Protein AF-A0A1F4Y9Y3-F1 (afdb_monomer_lite)

pLDDT: mean 78.42, std 21.17, range [30.02, 98.56]

Radius of gyration: 29.3 Å; chains: 1; bounding box: 80×48×92 Å

Structure (mmCIF, N/CA/C/O backbone):
data_AF-A0A1F4Y9Y3-F1
#
_entry.id   AF-A0A1F4Y9Y3-F1
#
loop_
_atom_site.group_PDB
_atom_site.id
_atom_site.type_symbol
_atom_site.label_atom_id
_atom_site.label_alt_id
_atom_site.label_comp_id
_atom_site.label_asym_id
_atom_site.label_entity_id
_atom_site.label_seq_id
_atom_site.pdbx_PDB_ins_code
_atom_site.Cartn_x
_atom_site.Cartn_y
_atom_site.Cartn_z
_atom_site.occupancy
_atom_site.B_iso_or_equiv
_atom_site.auth_seq_id
_atom_site.auth_comp_id
_atom_site.auth_asym_id
_atom_site.auth_atom_id
_atom_site.pdbx_PDB_model_num
ATOM 1 N N . MET A 1 1 ? 53.711 22.915 -9.527 1.00 42.62 1 MET A N 1
ATOM 2 C CA . MET A 1 1 ? 52.966 21.674 -9.204 1.00 42.62 1 MET A CA 1
ATOM 3 C C . MET A 1 1 ? 51.685 21.900 -8.393 1.00 42.62 1 MET A C 1
ATOM 5 O O . MET A 1 1 ? 50.681 21.302 -8.742 1.00 42.62 1 MET A O 1
ATOM 9 N N . VAL A 1 2 ? 51.643 22.797 -7.399 1.00 36.34 2 VAL A N 1
ATOM 10 C CA . VAL A 1 2 ? 50.448 23.001 -6.539 1.00 36.34 2 VAL A CA 1
ATOM 11 C C . VAL A 1 2 ? 49.225 23.613 -7.264 1.00 36.34 2 VAL A C 1
ATOM 13 O O . VAL A 1 2 ? 48.087 23.281 -6.949 1.00 36.34 2 VAL A O 1
ATOM 16 N N . ARG A 1 3 ? 49.423 24.447 -8.300 1.00 34.06 3 ARG A N 1
ATOM 17 C CA . ARG A 1 3 ? 48.311 25.077 -9.054 1.00 34.06 3 ARG A CA 1
ATOM 18 C C . ARG A 1 3 ? 47.542 24.130 -9.994 1.00 34.06 3 ARG A C 1
ATOM 20 O O . ARG A 1 3 ? 46.352 24.343 -10.196 1.00 34.06 3 ARG A O 1
ATOM 27 N N . LEU A 1 4 ? 48.179 23.080 -10.526 1.00 34.53 4 LEU A N 1
ATOM 28 C CA . LEU A 1 4 ? 47.509 22.087 -11.387 1.00 34.53 4 LEU A CA 1
ATOM 29 C C . LEU A 1 4 ? 46.583 21.156 -10.585 1.00 34.53 4 LEU A C 1
ATOM 31 O O . LEU A 1 4 ? 45.494 20.828 -11.049 1.00 34.53 4 LEU A O 1
ATOM 35 N N . ALA A 1 5 ? 46.970 20.800 -9.356 1.00 36.72 5 ALA A N 1
ATOM 36 C CA . ALA A 1 5 ? 46.139 19.999 -8.455 1.00 36.72 5 ALA A CA 1
ATOM 37 C C . ALA A 1 5 ? 44.848 20.738 -8.051 1.00 36.72 5 ALA A C 1
ATOM 39 O O . ALA A 1 5 ? 43.767 20.152 -8.025 1.00 36.72 5 ALA A O 1
ATOM 40 N N . HIS A 1 6 ? 44.935 22.053 -7.830 1.00 34.00 6 HIS A N 1
ATOM 41 C CA . HIS A 1 6 ? 43.792 22.875 -7.424 1.00 34.00 6 HIS A CA 1
ATOM 42 C C . HIS A 1 6 ? 42.746 23.076 -8.537 1.00 34.00 6 HIS A C 1
ATOM 44 O O . HIS A 1 6 ? 41.559 23.241 -8.246 1.00 34.00 6 HIS A O 1
ATOM 50 N N . HIS A 1 7 ? 43.176 23.060 -9.803 1.00 36.09 7 HIS A N 1
ATOM 51 C CA . HIS A 1 7 ? 42.294 23.190 -10.966 1.00 36.09 7 HIS A CA 1
ATOM 52 C C . HIS A 1 7 ? 41.562 21.872 -11.277 1.00 36.09 7 HIS A C 1
ATOM 54 O O . HIS A 1 7 ? 40.353 21.878 -11.507 1.00 36.09 7 HIS A O 1
ATOM 60 N N . ASN A 1 8 ? 42.257 20.734 -11.166 1.00 39.97 8 ASN A N 1
ATOM 61 C CA . ASN A 1 8 ? 41.656 19.407 -11.337 1.00 39.97 8 ASN A CA 1
ATOM 62 C C . ASN A 1 8 ? 40.645 19.071 -10.233 1.00 39.97 8 ASN A C 1
ATOM 64 O O . ASN A 1 8 ? 39.603 18.491 -10.520 1.00 39.97 8 ASN A O 1
ATOM 68 N N . MET A 1 9 ? 40.892 19.509 -8.996 1.00 32.81 9 MET A N 1
ATOM 69 C CA . MET A 1 9 ? 39.975 19.282 -7.876 1.00 32.81 9 MET A CA 1
ATOM 70 C C . MET A 1 9 ? 38.671 20.084 -8.007 1.00 32.81 9 MET A C 1
ATOM 72 O O . MET A 1 9 ? 37.607 19.565 -7.691 1.00 32.81 9 MET A O 1
ATOM 76 N N . LYS A 1 10 ? 38.714 21.316 -8.541 1.00 38.81 10 LYS A N 1
ATOM 77 C CA . LYS A 1 10 ? 37.499 22.104 -8.836 1.00 38.81 10 LYS A CA 1
ATOM 78 C C . LYS A 1 10 ? 36.682 21.519 -9.991 1.00 38.81 10 LYS A C 1
ATOM 80 O O . LYS A 1 10 ? 35.459 21.565 -9.937 1.00 38.81 10 LYS A O 1
ATOM 85 N N . LYS A 1 11 ? 37.340 20.953 -11.008 1.00 37.53 11 LYS A N 1
ATOM 86 C CA . LYS A 1 11 ? 36.672 20.269 -12.127 1.00 37.53 11 LYS A CA 1
ATOM 87 C C . LYS A 1 11 ? 36.023 18.954 -11.678 1.00 37.53 11 LYS A C 1
ATOM 89 O O . LYS A 1 11 ? 34.881 18.704 -12.035 1.00 37.53 11 LYS A O 1
ATOM 94 N N . PHE A 1 12 ? 36.711 18.186 -10.834 1.00 34.41 12 PHE A N 1
ATOM 95 C CA . PHE A 1 12 ? 36.195 16.966 -10.209 1.00 34.41 12 PHE A CA 1
ATOM 96 C C . PHE A 1 12 ? 35.023 17.258 -9.258 1.00 34.41 12 PHE A C 1
ATOM 98 O O . PHE A 1 12 ? 33.992 16.608 -9.347 1.00 34.41 12 PHE A O 1
ATOM 105 N N . LEU A 1 13 ? 35.120 18.300 -8.423 1.00 33.91 13 LEU A N 1
ATOM 106 C CA . LEU A 1 13 ? 34.012 18.754 -7.570 1.00 33.91 13 LEU A CA 1
ATOM 107 C C . LEU A 1 13 ? 32.830 19.297 -8.381 1.00 33.91 13 LEU A C 1
ATOM 109 O O . LEU A 1 13 ? 31.692 19.054 -8.008 1.00 33.91 13 LEU A O 1
ATOM 113 N N . GLY A 1 14 ? 33.077 19.996 -9.493 1.00 30.33 14 GLY A N 1
ATOM 114 C CA . GLY A 1 14 ? 32.024 20.451 -10.405 1.00 30.33 14 GLY A CA 1
ATOM 115 C C . GLY A 1 14 ? 31.318 19.301 -11.129 1.00 30.33 14 GLY A C 1
ATOM 116 O O . GLY A 1 14 ? 30.108 19.351 -11.294 1.00 30.33 14 GLY A O 1
ATOM 117 N N . GLN A 1 15 ? 32.053 18.250 -11.503 1.00 36.50 15 GLN A N 1
ATOM 118 C CA . GLN A 1 15 ? 31.496 17.024 -12.086 1.00 36.50 15 GLN A CA 1
ATOM 119 C C . GLN A 1 15 ? 30.713 16.206 -11.056 1.00 36.50 15 GLN A C 1
ATOM 121 O O . GLN A 1 15 ? 29.618 15.763 -11.364 1.00 36.50 15 GLN A O 1
ATOM 126 N N . ILE A 1 16 ? 31.208 16.103 -9.819 1.00 35.19 16 ILE A N 1
ATOM 127 C CA . ILE A 1 16 ? 30.480 15.484 -8.704 1.00 35.19 16 ILE A CA 1
ATOM 128 C C . ILE A 1 16 ? 29.215 16.281 -8.369 1.00 35.19 16 ILE A C 1
ATOM 130 O O . ILE A 1 16 ? 28.173 15.689 -8.138 1.00 35.19 16 ILE A O 1
ATOM 134 N N . LEU A 1 17 ? 29.271 17.617 -8.362 1.00 32.69 17 LEU A N 1
ATOM 135 C CA . LEU A 1 17 ? 28.096 18.464 -8.125 1.00 32.69 17 LEU A CA 1
ATOM 136 C C . LEU A 1 17 ? 27.077 18.377 -9.269 1.00 32.69 17 LEU A C 1
ATOM 138 O O . LEU A 1 17 ? 25.884 18.421 -8.993 1.00 32.69 17 LEU A O 1
ATOM 142 N N . ALA A 1 18 ? 27.524 18.213 -10.517 1.00 30.48 18 ALA A N 1
ATOM 143 C CA . ALA A 1 18 ? 26.649 17.968 -11.663 1.00 30.48 18 ALA A CA 1
ATOM 144 C C . ALA A 1 18 ? 26.029 16.557 -11.624 1.00 30.48 18 ALA A C 1
ATOM 146 O O . ALA A 1 18 ? 24.823 16.437 -11.778 1.00 30.48 18 ALA A O 1
ATOM 147 N N . GLU A 1 19 ? 26.798 15.509 -11.300 1.00 33.22 19 GLU A N 1
ATOM 148 C CA . GLU A 1 19 ? 26.282 14.141 -11.086 1.00 33.22 19 GLU A CA 1
ATOM 149 C C . GLU A 1 19 ? 25.364 14.033 -9.856 1.00 33.22 19 GLU A C 1
ATOM 151 O O . GLU A 1 19 ? 24.460 13.200 -9.821 1.00 33.22 19 GLU A O 1
ATOM 156 N N . LEU A 1 20 ? 25.569 14.872 -8.835 1.00 33.44 20 LEU A N 1
ATOM 157 C CA . LEU A 1 20 ? 24.681 14.978 -7.674 1.00 33.44 20 LEU A CA 1
ATOM 158 C C . LEU A 1 20 ? 23.413 15.786 -7.984 1.00 33.44 20 LEU A C 1
ATOM 160 O O . LEU A 1 20 ? 22.375 15.505 -7.388 1.00 33.44 20 LEU A O 1
ATOM 164 N N . ALA A 1 21 ? 23.483 16.758 -8.899 1.00 31.81 21 ALA A N 1
ATOM 165 C CA . ALA A 1 21 ? 22.334 17.536 -9.364 1.00 31.81 21 ALA A CA 1
ATOM 166 C C . ALA A 1 21 ? 21.490 16.783 -10.413 1.00 31.81 21 ALA A C 1
ATOM 168 O O . ALA A 1 21 ? 20.286 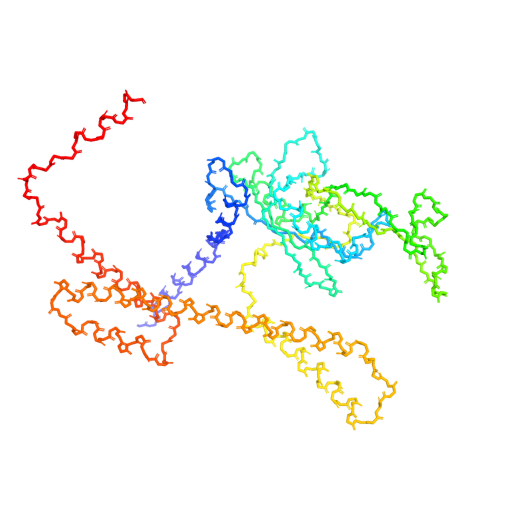17.004 -10.487 1.00 31.81 21 ALA A O 1
ATOM 169 N N . GLU A 1 22 ? 22.099 15.865 -11.170 1.00 32.69 22 GLU A N 1
ATOM 170 C CA . GLU A 1 22 ? 21.459 15.021 -12.193 1.00 32.69 22 GLU A CA 1
ATOM 171 C C . GLU A 1 22 ? 21.178 13.586 -11.723 1.00 32.69 22 GLU A C 1
ATOM 173 O O . GLU A 1 22 ? 20.939 12.694 -12.539 1.00 32.69 22 GLU A O 1
ATOM 178 N N . LYS A 1 23 ? 21.113 13.326 -10.412 1.00 40.00 23 LYS A N 1
ATOM 179 C CA . LYS A 1 23 ? 20.348 12.163 -9.942 1.00 40.00 23 LYS A CA 1
ATOM 180 C C . LYS A 1 23 ? 18.859 12.467 -10.092 1.00 40.00 23 LYS A C 1
ATOM 182 O O . LYS A 1 23 ? 18.133 12.590 -9.108 1.00 40.00 23 LYS A O 1
ATOM 187 N N . GLU A 1 24 ? 18.396 12.570 -11.340 1.00 46.19 24 GLU A N 1
ATOM 188 C CA . GLU A 1 24 ? 17.019 12.206 -11.633 1.00 46.19 24 GLU A CA 1
ATOM 189 C C . GLU A 1 24 ? 16.818 10.823 -11.024 1.00 46.19 24 GLU A C 1
ATOM 191 O O . GLU A 1 24 ? 17.586 9.891 -11.269 1.00 46.19 24 GLU A O 1
ATOM 196 N N . GLU A 1 25 ? 15.835 10.734 -10.141 1.00 56.59 25 GLU A N 1
ATOM 197 C CA . GLU A 1 25 ? 15.448 9.527 -9.433 1.00 56.59 25 GLU A CA 1
ATOM 198 C C . GLU A 1 25 ? 14.907 8.525 -10.465 1.00 56.59 25 GLU A C 1
ATOM 200 O O . GLU A 1 25 ? 13.702 8.382 -10.663 1.00 56.59 25 GLU A O 1
ATOM 205 N N . GLN A 1 26 ? 15.812 7.893 -11.216 1.00 61.56 26 GLN A N 1
ATOM 206 C CA . GLN A 1 26 ? 15.462 6.903 -12.216 1.00 61.56 26 GLN A CA 1
ATOM 207 C C . GLN A 1 26 ? 14.883 5.701 -11.484 1.00 61.56 26 GLN A C 1
ATOM 209 O O . GLN A 1 26 ? 15.532 5.078 -10.639 1.00 61.56 26 GLN A O 1
ATOM 214 N N . ALA A 1 27 ? 13.626 5.401 -11.805 1.00 73.06 27 ALA A N 1
ATOM 215 C CA . ALA A 1 27 ? 12.945 4.215 -11.328 1.00 73.06 27 ALA A CA 1
ATOM 216 C C . ALA A 1 27 ? 13.809 2.979 -11.608 1.00 73.06 27 ALA A C 1
ATOM 218 O O . ALA A 1 27 ? 14.285 2.789 -12.729 1.00 73.06 27 ALA A O 1
ATOM 219 N N . SER A 1 28 ? 14.013 2.135 -10.592 1.00 79.62 28 SER A N 1
ATOM 220 C CA . SER A 1 28 ? 14.834 0.940 -10.766 1.00 79.62 28 SER A CA 1
ATOM 221 C C . SER A 1 28 ? 14.238 0.028 -11.851 1.00 79.62 28 SER A C 1
ATOM 223 O O . SER A 1 28 ? 13.009 -0.084 -11.947 1.00 79.62 28 SER A O 1
ATOM 225 N N . PRO A 1 29 ? 15.071 -0.677 -12.642 1.00 79.00 29 PRO A N 1
ATOM 226 C CA . PRO A 1 29 ? 14.588 -1.621 -13.652 1.00 79.00 29 PRO A CA 1
ATOM 227 C C . PRO A 1 29 ? 13.603 -2.659 -13.094 1.00 79.00 29 PRO A C 1
ATOM 229 O O . PRO A 1 29 ? 12.658 -3.054 -13.778 1.00 79.00 29 PRO A O 1
ATOM 232 N N . ASP A 1 30 ? 13.771 -3.049 -11.829 1.00 83.25 30 ASP A N 1
ATOM 233 C CA . ASP A 1 30 ? 12.881 -3.997 -11.162 1.00 83.25 30 ASP A CA 1
ATOM 234 C C . ASP A 1 30 ? 11.479 -3.422 -10.912 1.00 83.25 30 ASP A C 1
ATOM 236 O O . ASP A 1 30 ? 10.488 -4.131 -11.087 1.00 83.25 30 ASP A O 1
ATOM 240 N N . LEU A 1 31 ? 11.364 -2.134 -10.553 1.00 89.06 31 LEU A N 1
ATOM 241 C CA . LEU A 1 31 ? 10.066 -1.460 -10.416 1.00 89.06 31 LEU A CA 1
ATOM 242 C C . LEU A 1 31 ? 9.352 -1.384 -11.767 1.00 89.06 31 LEU A C 1
ATOM 244 O O . LEU A 1 31 ? 8.153 -1.652 -11.836 1.00 89.06 31 LEU A O 1
ATOM 248 N N . ILE A 1 32 ? 10.088 -1.088 -12.841 1.00 92.94 32 ILE A N 1
ATOM 249 C CA . ILE A 1 32 ? 9.546 -1.059 -14.205 1.00 92.94 32 ILE A CA 1
ATOM 250 C C . ILE A 1 32 ? 9.040 -2.444 -14.625 1.00 92.94 32 ILE A C 1
ATOM 252 O O . ILE A 1 32 ? 7.909 -2.583 -15.095 1.00 92.94 32 ILE A O 1
ATOM 256 N N . SER A 1 33 ? 9.841 -3.488 -14.399 1.00 90.44 33 SER A N 1
ATOM 257 C CA . SER A 1 33 ? 9.445 -4.879 -14.652 1.00 90.44 33 SER A CA 1
ATOM 258 C C . SER A 1 33 ? 8.193 -5.271 -13.854 1.00 90.44 33 SER A C 1
ATOM 260 O O . SER A 1 33 ? 7.268 -5.908 -14.373 1.00 90.44 33 SER A O 1
ATOM 262 N N . LEU A 1 34 ? 8.106 -4.828 -12.597 1.00 92.69 34 LEU A N 1
ATOM 263 C CA . LEU A 1 34 ? 6.960 -5.091 -11.734 1.00 92.69 34 LEU A CA 1
ATOM 264 C C . LEU A 1 34 ? 5.683 -4.402 -12.232 1.00 92.69 34 LEU A C 1
ATOM 266 O O . LEU A 1 34 ? 4.620 -5.022 -12.231 1.00 92.69 34 LEU A O 1
ATOM 270 N N . ILE A 1 35 ? 5.781 -3.151 -12.691 1.00 96.06 35 ILE A N 1
ATOM 271 C CA . ILE A 1 35 ? 4.659 -2.426 -13.302 1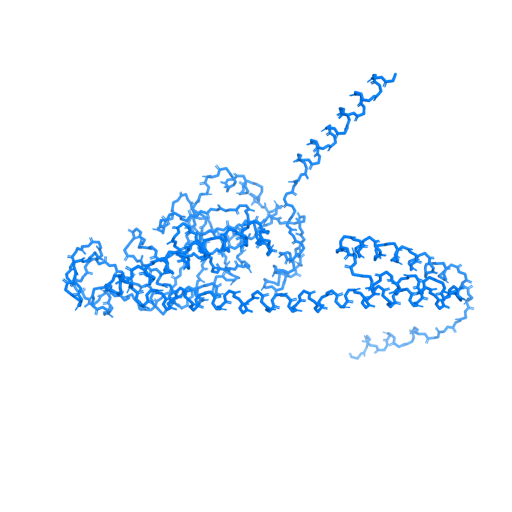.00 96.06 35 ILE A CA 1
ATOM 272 C C . ILE A 1 35 ? 4.181 -3.169 -14.550 1.00 96.06 35 ILE A C 1
ATOM 274 O O . ILE A 1 35 ? 3.008 -3.530 -14.640 1.00 96.06 35 ILE A O 1
ATOM 278 N N . ASN A 1 36 ? 5.087 -3.467 -15.483 1.00 96.19 36 ASN A N 1
ATOM 279 C CA . ASN A 1 36 ? 4.724 -4.098 -16.751 1.00 96.19 36 ASN A CA 1
ATOM 280 C C . ASN A 1 36 ? 4.138 -5.509 -16.571 1.00 96.19 36 ASN A C 1
ATOM 282 O O . ASN A 1 36 ? 3.227 -5.891 -17.302 1.00 96.19 36 ASN A O 1
ATOM 286 N N . SER A 1 37 ? 4.592 -6.268 -15.571 1.00 95.06 37 SER A N 1
ATOM 287 C CA . SER A 1 37 ? 4.067 -7.613 -15.290 1.00 95.06 37 SER A CA 1
ATOM 288 C C . SER A 1 37 ? 2.715 -7.616 -14.568 1.00 95.06 37 SER A C 1
ATOM 290 O O . SER A 1 37 ? 1.884 -8.487 -14.844 1.00 95.06 37 SER A O 1
ATOM 292 N N . ARG A 1 38 ? 2.478 -6.667 -13.651 1.00 93.75 38 ARG A N 1
ATOM 293 C CA . ARG A 1 38 ? 1.240 -6.608 -12.853 1.00 93.75 38 ARG A CA 1
ATOM 294 C C . ARG A 1 38 ? 0.124 -5.844 -13.548 1.00 93.75 38 ARG A C 1
ATOM 296 O O . ARG A 1 38 ? -1.000 -6.327 -13.567 1.00 93.75 38 ARG A O 1
ATOM 303 N N . ILE A 1 39 ? 0.449 -4.690 -14.125 1.00 96.62 39 ILE A N 1
ATOM 304 C CA . ILE A 1 39 ? -0.526 -3.778 -14.734 1.00 96.62 39 ILE A CA 1
ATOM 305 C C . ILE A 1 39 ? -0.795 -4.145 -16.191 1.00 96.62 39 ILE A C 1
ATOM 307 O O . ILE A 1 39 ? -1.903 -3.953 -16.682 1.00 96.62 39 ILE A O 1
ATOM 311 N N . LYS A 1 40 ? 0.212 -4.704 -16.876 1.00 95.12 40 LYS A N 1
ATOM 312 C CA . LYS A 1 40 ? 0.128 -5.151 -18.275 1.00 95.12 40 LYS A CA 1
ATOM 313 C C . LYS A 1 40 ? -0.454 -4.073 -19.206 1.00 95.12 40 LYS A C 1
ATOM 315 O O . LYS A 1 40 ? -1.429 -4.343 -19.914 1.00 95.12 40 LYS A O 1
ATOM 320 N N . PRO A 1 41 ? 0.103 -2.845 -19.205 1.00 94.56 41 PRO A N 1
ATOM 321 C CA . PRO A 1 41 ? -0.345 -1.828 -20.145 1.00 94.56 41 PRO A CA 1
ATOM 322 C C . PRO A 1 41 ? -0.134 -2.329 -21.589 1.00 94.56 41 PRO A C 1
ATOM 324 O O . PRO A 1 41 ? 0.847 -3.032 -21.844 1.00 94.56 41 PRO A O 1
ATOM 327 N N . PRO A 1 42 ? -1.008 -1.969 -22.551 1.00 95.94 42 PRO A N 1
ATOM 328 C CA . PRO A 1 42 ? -0.852 -2.386 -23.949 1.00 95.94 42 PRO A CA 1
ATOM 329 C C . PRO A 1 42 ? 0.498 -1.987 -24.559 1.00 95.94 42 PRO A C 1
ATOM 331 O O . PRO A 1 42 ? 1.034 -2.701 -25.402 1.00 95.94 42 PRO A O 1
ATOM 334 N N . VAL A 1 43 ? 1.046 -0.858 -24.105 1.00 96.12 43 VAL A N 1
ATOM 335 C CA . VAL A 1 43 ? 2.415 -0.425 -24.386 1.00 96.12 43 VAL A CA 1
ATOM 336 C C . VAL A 1 43 ? 3.192 -0.483 -23.068 1.00 96.12 43 VAL A C 1
ATOM 338 O O . VAL A 1 43 ? 2.823 0.240 -22.139 1.00 96.12 43 VAL A O 1
ATOM 341 N N . PRO A 1 44 ? 4.223 -1.342 -22.950 1.00 96.31 44 PRO A N 1
ATOM 342 C CA . PRO A 1 44 ? 5.076 -1.385 -21.768 1.00 96.31 44 PRO A CA 1
ATOM 343 C C . PRO A 1 44 ? 5.699 -0.020 -21.481 1.00 96.31 44 PRO A C 1
ATOM 345 O O . PRO A 1 44 ? 6.190 0.635 -22.397 1.00 96.31 44 PRO A O 1
ATOM 348 N N . VAL A 1 45 ? 5.697 0.386 -20.214 1.00 96.12 45 VAL A N 1
ATOM 349 C CA . VAL A 1 45 ? 6.306 1.651 -19.783 1.00 96.12 45 VAL A CA 1
ATOM 350 C C . VAL A 1 45 ? 7.804 1.487 -19.539 1.00 96.12 45 VAL A C 1
ATOM 352 O O . VAL A 1 45 ? 8.251 0.412 -19.120 1.00 96.12 45 VAL A O 1
ATOM 355 N N . THR A 1 46 ? 8.567 2.557 -19.745 1.00 94.62 46 THR A N 1
ATOM 356 C CA . THR A 1 46 ? 9.990 2.657 -19.390 1.00 94.62 46 THR A CA 1
ATOM 357 C C . THR A 1 46 ? 10.219 3.615 -18.212 1.00 94.62 46 THR A C 1
ATOM 359 O O . THR A 1 46 ? 9.292 4.264 -17.723 1.00 94.62 46 THR A O 1
ATOM 362 N N . ALA A 1 47 ? 11.459 3.710 -17.718 1.00 90.50 47 ALA A N 1
ATOM 363 C CA . ALA A 1 47 ? 11.816 4.643 -16.641 1.00 90.50 47 ALA A CA 1
ATOM 364 C C . ALA A 1 47 ? 11.738 6.119 -17.082 1.00 90.50 47 ALA A C 1
ATOM 366 O O . ALA A 1 47 ? 11.531 7.026 -16.269 1.00 90.50 47 ALA A O 1
ATOM 367 N N . GLU A 1 48 ? 11.885 6.372 -18.379 1.00 91.94 48 GLU A N 1
ATOM 368 C CA . GLU A 1 48 ? 11.749 7.688 -18.989 1.00 91.94 48 GLU A CA 1
ATOM 369 C C . GLU A 1 48 ? 10.282 8.128 -19.033 1.00 91.94 48 GLU A C 1
ATOM 371 O O . GLU A 1 48 ? 10.013 9.316 -18.868 1.00 91.94 48 GLU A O 1
ATOM 376 N N . ASP A 1 49 ? 9.346 7.184 -19.154 1.00 94.38 49 ASP A N 1
ATOM 377 C CA . ASP A 1 49 ? 7.917 7.459 -19.320 1.00 94.38 49 ASP A CA 1
ATOM 378 C C . ASP A 1 49 ? 7.199 7.847 -18.026 1.00 94.38 49 ASP A C 1
ATOM 380 O O . ASP A 1 49 ? 6.148 8.492 -18.086 1.00 94.38 49 ASP A O 1
ATOM 384 N N . ILE A 1 50 ? 7.717 7.442 -16.858 1.00 96.12 50 ILE A N 1
ATOM 385 C CA . ILE A 1 50 ? 6.940 7.456 -15.609 1.00 96.12 50 ILE A CA 1
ATOM 386 C C . ILE A 1 50 ? 7.637 8.113 -14.420 1.00 96.12 50 ILE A C 1
ATOM 388 O O . ILE A 1 50 ? 8.855 8.058 -14.263 1.00 96.12 50 ILE A O 1
ATOM 392 N N . PHE A 1 51 ? 6.830 8.658 -13.518 1.00 95.62 51 PHE A N 1
ATOM 393 C CA . PHE A 1 51 ? 7.226 8.923 -12.140 1.00 95.62 51 PHE A CA 1
ATOM 394 C C . PHE A 1 51 ? 6.703 7.817 -11.221 1.00 95.62 51 PHE A C 1
ATOM 396 O O . PHE A 1 51 ? 5.655 7.225 -11.486 1.00 95.62 51 PHE A O 1
ATOM 403 N N . ILE A 1 52 ? 7.423 7.553 -10.126 1.00 95.88 52 ILE A N 1
ATOM 404 C CA . ILE A 1 52 ? 7.024 6.589 -9.093 1.00 95.88 52 ILE A CA 1
ATOM 405 C C . ILE A 1 52 ? 7.116 7.248 -7.720 1.00 95.88 52 ILE A C 1
ATOM 407 O O . ILE A 1 52 ? 8.122 7.876 -7.383 1.00 95.88 52 ILE A O 1
ATOM 411 N N . ARG A 1 53 ? 6.085 7.056 -6.896 1.00 95.69 53 ARG A N 1
ATOM 412 C CA . ARG A 1 53 ? 6.088 7.411 -5.470 1.00 95.69 53 ARG A CA 1
ATOM 413 C C . ARG A 1 53 ? 5.497 6.283 -4.643 1.00 95.69 53 ARG A C 1
ATOM 415 O O . ARG A 1 53 ? 4.814 5.398 -5.162 1.00 95.69 53 ARG A O 1
ATOM 422 N N . ALA A 1 54 ? 5.776 6.323 -3.346 1.00 95.94 54 ALA A N 1
ATOM 423 C CA . ALA A 1 54 ? 5.140 5.457 -2.372 1.00 95.94 54 ALA A CA 1
ATOM 424 C C . ALA A 1 54 ? 4.324 6.272 -1.365 1.00 95.94 54 ALA A C 1
ATOM 426 O O . ALA A 1 54 ? 4.588 7.452 -1.139 1.00 95.94 54 ALA A O 1
ATOM 427 N N . MET A 1 55 ? 3.352 5.629 -0.729 1.00 96.38 55 MET A N 1
ATOM 428 C CA . MET A 1 55 ? 2.580 6.174 0.380 1.00 96.38 55 MET A CA 1
ATOM 429 C C . MET A 1 55 ? 2.387 5.137 1.479 1.00 96.38 55 MET A C 1
ATOM 431 O O . MET A 1 55 ? 2.169 3.961 1.205 1.00 96.38 55 MET A O 1
ATOM 435 N N . TYR A 1 56 ? 2.445 5.577 2.727 1.00 97.25 56 TYR A N 1
ATOM 436 C CA . TYR A 1 56 ? 1.989 4.813 3.881 1.00 97.25 56 TYR A CA 1
ATOM 437 C C . TYR A 1 56 ? 0.491 5.064 4.023 1.00 97.25 56 TYR A C 1
ATOM 439 O O . TYR A 1 56 ? 0.081 6.143 4.451 1.00 97.25 56 TYR A O 1
ATOM 447 N N . LEU A 1 57 ? -0.316 4.104 3.571 1.00 97.81 57 LEU A N 1
ATOM 448 C CA . LEU A 1 57 ? -1.729 4.336 3.275 1.00 97.81 57 LEU A CA 1
ATOM 449 C C . LEU A 1 57 ? -2.669 3.866 4.384 1.00 97.81 57 LEU A C 1
ATOM 451 O O . LEU A 1 57 ? -3.653 4.537 4.674 1.00 97.81 57 LEU A O 1
ATOM 455 N N . ILE A 1 58 ? -2.398 2.702 4.972 1.00 98.06 58 ILE A N 1
ATOM 456 C CA . ILE A 1 58 ? -3.298 2.049 5.931 1.00 98.06 58 ILE A CA 1
ATOM 457 C C . ILE A 1 58 ? -2.496 1.682 7.167 1.00 98.06 58 ILE A C 1
ATOM 459 O O . ILE A 1 58 ? -1.428 1.099 7.024 1.00 98.06 58 ILE A O 1
ATOM 463 N N . SER A 1 59 ? -3.021 1.988 8.349 1.00 96.94 59 SER A N 1
ATOM 464 C CA . SER A 1 59 ? -2.548 1.483 9.640 1.00 96.94 59 SER A CA 1
ATOM 465 C C . SER A 1 59 ? -3.721 0.901 10.432 1.00 96.94 59 SER A C 1
ATOM 467 O O . SER A 1 59 ? -4.867 0.937 9.976 1.00 96.94 59 SER A O 1
ATOM 469 N N . ASP A 1 60 ? -3.447 0.361 11.614 1.00 96.19 60 ASP A N 1
ATOM 470 C CA . ASP A 1 60 ? -4.447 -0.112 12.579 1.00 96.19 60 ASP A CA 1
ATOM 471 C C . ASP A 1 60 ? -4.926 0.985 13.550 1.00 96.19 60 ASP A C 1
ATOM 473 O O . ASP A 1 60 ? -5.557 0.702 14.570 1.00 96.19 60 ASP A O 1
ATOM 477 N N . LYS A 1 61 ? -4.651 2.258 13.240 1.00 96.62 61 LYS A N 1
ATOM 478 C CA . LYS A 1 61 ? -5.169 3.391 14.010 1.00 96.62 61 LYS A CA 1
ATOM 479 C C . LYS A 1 61 ? -6.644 3.637 13.689 1.00 96.62 61 LYS A C 1
ATOM 481 O O . LYS A 1 61 ? -7.076 3.552 12.537 1.00 96.62 61 LYS A O 1
ATOM 486 N N . VAL A 1 62 ? -7.407 4.028 14.710 1.00 97.75 62 VAL A N 1
ATOM 487 C CA . VAL A 1 62 ? -8.791 4.491 14.543 1.00 97.75 62 VAL A CA 1
ATOM 488 C C . VAL A 1 62 ? -8.794 5.786 13.728 1.00 97.75 62 VAL A C 1
ATOM 490 O O . VAL A 1 62 ? -8.083 6.741 14.042 1.00 97.75 62 VAL A O 1
ATOM 493 N N . ASN A 1 63 ? -9.587 5.803 12.664 1.00 97.38 63 ASN A N 1
ATOM 494 C CA . ASN A 1 63 ? -9.711 6.919 11.741 1.00 97.38 63 ASN A CA 1
ATOM 495 C C . ASN A 1 63 ? -10.698 7.983 12.255 1.00 97.38 63 ASN A C 1
ATOM 497 O O . ASN A 1 63 ? -11.442 7.762 13.212 1.00 97.38 63 ASN A O 1
ATOM 501 N N . SER A 1 64 ? -10.748 9.139 11.592 1.00 96.25 64 SER A N 1
ATOM 502 C CA . SER A 1 64 ? -11.603 10.274 11.979 1.00 96.25 64 SER A CA 1
ATOM 503 C C . SER A 1 64 ? -13.116 10.010 11.938 1.00 96.25 64 SER A C 1
ATOM 505 O O . SER A 1 64 ? -13.884 10.816 12.456 1.00 96.25 64 SER A O 1
ATOM 507 N N . TYR A 1 65 ? -13.553 8.886 11.366 1.00 95.69 65 TYR A N 1
ATOM 508 C CA . TYR A 1 65 ? -14.951 8.443 11.332 1.00 95.69 65 TYR A CA 1
ATOM 509 C C . TYR A 1 65 ? -15.251 7.329 12.346 1.00 95.69 65 TYR A C 1
ATOM 511 O O . TYR A 1 65 ? -16.373 6.829 12.396 1.00 95.69 65 TYR A O 1
ATOM 519 N N . GLY A 1 66 ? -14.263 6.930 13.150 1.00 97.12 66 GLY A N 1
ATOM 520 C CA . GLY A 1 66 ? -14.401 5.887 14.162 1.00 97.12 66 GLY A CA 1
ATOM 521 C C . GLY A 1 66 ? -14.237 4.477 13.605 1.00 97.12 66 GLY A C 1
ATOM 522 O O . GLY A 1 66 ? -14.609 3.522 14.278 1.00 97.12 66 GLY A O 1
ATOM 523 N N . GLY A 1 67 ? -13.703 4.334 12.392 1.00 97.88 67 GLY A N 1
ATOM 524 C CA . GLY A 1 67 ? -13.393 3.043 11.789 1.00 97.88 67 GLY A CA 1
ATOM 525 C C . GLY A 1 67 ? -11.910 2.686 11.902 1.00 97.88 67 GLY A C 1
ATOM 526 O O . GLY A 1 67 ? -11.057 3.565 11.950 1.00 97.88 67 GLY A O 1
ATOM 527 N N . CYS A 1 68 ? -11.585 1.401 11.907 1.00 98.19 68 CYS A N 1
ATOM 528 C CA . CYS A 1 68 ? -10.228 0.876 12.038 1.00 98.19 68 CYS A CA 1
ATOM 529 C C . CYS A 1 68 ? -10.013 -0.279 11.057 1.00 98.19 68 CYS A C 1
ATOM 531 O O . CYS A 1 68 ? -10.906 -1.106 10.867 1.00 98.19 68 CYS A O 1
ATOM 533 N N . PHE A 1 69 ? -8.835 -0.352 10.435 1.00 98.25 69 PHE A N 1
ATOM 534 C CA . PHE A 1 69 ? -8.418 -1.526 9.671 1.00 98.25 69 PHE A CA 1
ATOM 535 C C . PHE A 1 69 ? -7.620 -2.453 10.589 1.00 98.25 69 PHE A C 1
ATOM 537 O O . PHE A 1 69 ? -6.419 -2.232 10.767 1.00 98.25 69 PHE A O 1
ATOM 544 N N . PRO A 1 70 ? -8.242 -3.482 11.189 1.00 96.88 70 PRO A N 1
ATOM 545 C CA . PRO A 1 70 ? -7.524 -4.367 12.092 1.00 96.88 70 PRO A CA 1
ATOM 546 C C . PRO A 1 70 ? -6.405 -5.091 11.335 1.00 96.88 70 PRO A C 1
ATOM 548 O O . PRO A 1 70 ? -6.575 -5.479 10.178 1.00 96.88 70 PRO A O 1
ATOM 551 N N . GLN A 1 71 ? -5.275 -5.328 12.005 1.00 94.62 71 GLN A N 1
ATOM 552 C CA . GLN A 1 71 ? -4.067 -5.894 11.391 1.00 94.62 71 GLN A CA 1
ATOM 553 C C . GLN A 1 71 ? -4.314 -7.214 10.635 1.00 94.62 71 GLN A C 1
ATOM 555 O O . GLN A 1 71 ? -3.683 -7.476 9.614 1.00 94.62 71 GLN A O 1
ATOM 560 N N . ALA A 1 72 ? -5.275 -8.024 11.090 1.00 94.88 72 ALA A N 1
ATOM 561 C CA . ALA A 1 72 ? -5.666 -9.272 10.431 1.00 94.88 72 ALA A CA 1
ATOM 562 C C . ALA A 1 72 ? -6.185 -9.087 8.987 1.00 94.88 72 ALA A C 1
ATOM 564 O O . ALA A 1 72 ? -6.107 -10.018 8.193 1.00 94.88 72 ALA A O 1
ATOM 565 N N . GLU A 1 73 ? -6.692 -7.903 8.630 1.00 96.56 73 GLU A N 1
ATOM 566 C CA . GLU A 1 73 ? -7.200 -7.591 7.283 1.00 96.56 73 GLU A CA 1
ATOM 567 C C . GLU A 1 73 ? -6.099 -7.042 6.362 1.00 96.56 73 GLU A C 1
ATOM 569 O O . GLU A 1 73 ? -6.271 -6.980 5.142 1.00 96.56 73 GLU A O 1
ATOM 574 N N . HIS A 1 74 ? -4.947 -6.647 6.920 1.00 96.94 74 HIS A N 1
ATOM 575 C CA . HIS A 1 74 ? -3.889 -5.992 6.153 1.00 96.94 74 HIS A CA 1
ATOM 576 C C . HIS A 1 74 ? -3.316 -6.862 5.017 1.00 96.94 74 HIS A C 1
ATOM 578 O O . HIS A 1 74 ? -3.123 -6.324 3.924 1.00 96.94 74 HIS A O 1
ATOM 584 N N . PRO A 1 75 ? -3.078 -8.182 5.189 1.00 95.00 75 PRO A N 1
ATOM 585 C CA . PRO A 1 75 ? -2.581 -9.023 4.099 1.00 95.00 75 PRO A CA 1
ATOM 586 C C . PRO A 1 75 ? -3.521 -9.074 2.889 1.00 95.00 75 PRO A C 1
ATOM 588 O O . PRO A 1 75 ? -3.055 -9.034 1.751 1.00 95.00 75 PRO A O 1
ATOM 591 N N . LEU A 1 76 ? -4.838 -9.134 3.122 1.00 95.56 76 LEU A N 1
ATOM 592 C CA . LEU A 1 76 ? -5.838 -9.123 2.052 1.00 95.56 76 LEU A CA 1
ATOM 593 C C . LEU A 1 76 ? -5.892 -7.749 1.373 1.00 95.56 76 LEU A C 1
ATOM 595 O O . LEU A 1 76 ? -5.873 -7.664 0.147 1.00 95.56 76 LEU A O 1
ATOM 599 N N . LEU A 1 77 ? -5.895 -6.668 2.156 1.00 98.00 77 LEU A N 1
ATOM 600 C CA . LEU A 1 77 ? -5.872 -5.301 1.630 1.00 98.00 77 LEU A CA 1
ATOM 601 C C . LEU A 1 77 ? -4.671 -5.038 0.726 1.00 98.00 77 LEU A C 1
ATOM 603 O O . LEU A 1 77 ? -4.841 -4.492 -0.360 1.00 98.00 77 LEU A O 1
ATOM 607 N N . ALA A 1 78 ? -3.472 -5.456 1.138 1.00 97.38 78 ALA A N 1
ATOM 608 C CA . ALA A 1 78 ? -2.268 -5.296 0.329 1.00 97.38 78 ALA A CA 1
ATOM 609 C C . ALA A 1 78 ? -2.411 -5.962 -1.053 1.00 97.38 78 ALA A C 1
ATOM 611 O O . ALA A 1 78 ? -1.944 -5.416 -2.050 1.00 97.38 78 ALA A O 1
ATOM 612 N N . GLN A 1 79 ? -3.109 -7.098 -1.138 1.00 96.56 79 GLN A N 1
ATOM 613 C CA . GLN A 1 79 ? -3.399 -7.756 -2.415 1.00 96.56 79 GLN A CA 1
ATOM 614 C C . GLN A 1 79 ? -4.444 -6.985 -3.230 1.00 96.56 79 GLN A C 1
ATOM 616 O O . GLN A 1 79 ? -4.229 -6.743 -4.415 1.00 96.56 79 GLN A O 1
ATOM 621 N N . LEU A 1 80 ? -5.543 -6.559 -2.598 1.00 97.81 80 LEU A N 1
ATOM 622 C CA . LEU A 1 80 ? -6.647 -5.855 -3.264 1.00 97.81 80 LEU A CA 1
ATOM 623 C C . LEU A 1 80 ? -6.268 -4.461 -3.789 1.00 97.81 80 LEU A C 1
ATOM 625 O O . LEU A 1 80 ? -6.925 -3.954 -4.694 1.00 97.81 80 LEU A O 1
ATOM 629 N N . ILE A 1 81 ? -5.240 -3.826 -3.220 1.00 98.44 81 ILE A N 1
ATOM 630 C CA . ILE A 1 81 ? -4.761 -2.503 -3.648 1.00 98.44 81 ILE A CA 1
ATOM 631 C C . ILE A 1 81 ? -4.041 -2.566 -4.999 1.00 98.44 81 ILE A C 1
ATOM 633 O O . ILE A 1 81 ? -4.058 -1.584 -5.745 1.00 98.44 81 ILE A O 1
ATOM 637 N N . ILE A 1 82 ? -3.388 -3.681 -5.326 1.00 97.62 82 ILE A N 1
ATOM 638 C CA . ILE A 1 82 ? -2.642 -3.801 -6.581 1.00 97.62 82 ILE A CA 1
ATOM 639 C C . ILE A 1 82 ? -3.615 -3.648 -7.753 1.00 97.62 82 ILE A C 1
ATOM 641 O O . ILE A 1 82 ? -4.706 -4.207 -7.742 1.00 97.62 82 ILE A O 1
ATOM 645 N N . ASP A 1 83 ? -3.202 -2.879 -8.758 1.00 97.25 83 ASP A N 1
ATOM 646 C CA . ASP A 1 83 ? -3.979 -2.578 -9.960 1.00 97.25 83 ASP A CA 1
ATOM 647 C C . ASP A 1 83 ? -5.215 -1.678 -9.732 1.00 97.25 83 ASP A C 1
ATOM 649 O O . ASP A 1 83 ? -6.001 -1.426 -10.649 1.00 97.25 83 ASP A O 1
ATOM 653 N N . SER A 1 84 ? -5.374 -1.112 -8.531 1.00 98.12 84 SER A N 1
ATOM 654 C CA . SER A 1 84 ? -6.405 -0.101 -8.268 1.00 98.12 84 SER A CA 1
ATOM 655 C C . SER A 1 84 ? -6.006 1.290 -8.801 1.00 98.12 84 SER A C 1
ATOM 657 O O . SER A 1 84 ? -4.819 1.648 -8.800 1.00 98.12 84 SER A O 1
ATOM 659 N N . PRO A 1 85 ? -6.977 2.092 -9.285 1.00 98.25 85 PRO A N 1
ATOM 660 C CA . PRO A 1 85 ? -6.723 3.449 -9.757 1.00 98.25 85 PRO A CA 1
ATOM 661 C C . PRO A 1 85 ? -6.370 4.396 -8.606 1.00 98.25 85 PRO A C 1
ATOM 663 O O . PRO A 1 85 ? -6.843 4.229 -7.481 1.00 98.25 85 PRO A O 1
ATOM 666 N N . VAL A 1 86 ? -5.593 5.431 -8.924 1.00 98.50 86 VAL A N 1
ATOM 667 C CA . VAL A 1 86 ? -5.296 6.534 -8.010 1.00 98.50 86 VAL A CA 1
ATOM 668 C C . VAL A 1 86 ? -6.029 7.796 -8.459 1.00 98.50 86 VAL A C 1
ATOM 670 O O . VAL A 1 86 ? -5.858 8.232 -9.602 1.00 98.50 86 VAL A O 1
ATOM 673 N N . LEU A 1 87 ? -6.823 8.394 -7.573 1.00 98.25 87 LEU A N 1
ATOM 674 C CA . LEU A 1 87 ? -7.550 9.643 -7.819 1.00 98.25 87 LEU A CA 1
ATOM 675 C C . LEU A 1 87 ? -6.951 10.812 -7.024 1.00 98.25 87 LEU A C 1
ATOM 677 O O . LEU A 1 87 ? -6.077 10.647 -6.174 1.00 98.25 87 LEU A O 1
ATOM 681 N N . ILE A 1 88 ? -7.461 12.015 -7.288 1.00 97.06 88 ILE A N 1
ATOM 682 C CA . ILE A 1 88 ? -7.235 13.195 -6.449 1.00 97.06 88 ILE A CA 1
ATOM 683 C C . ILE A 1 88 ? -8.538 13.497 -5.711 1.00 97.06 88 ILE A C 1
ATOM 685 O O . ILE A 1 88 ? -9.577 13.694 -6.344 1.00 97.06 88 ILE A O 1
ATOM 689 N N . GLY A 1 89 ? -8.486 13.552 -4.379 1.00 95.81 89 GLY A N 1
ATOM 690 C CA . GLY A 1 89 ? -9.609 14.014 -3.560 1.00 95.81 89 GLY A CA 1
ATOM 691 C C . GLY A 1 89 ? -10.893 13.190 -3.682 1.00 95.81 89 GLY A C 1
ATOM 692 O O . GLY A 1 89 ? -11.969 13.765 -3.553 1.00 95.81 89 GLY A O 1
ATOM 693 N N . HIS A 1 90 ? -10.813 11.886 -3.977 1.00 96.56 90 HIS A N 1
ATOM 694 C CA . HIS A 1 90 ? -11.974 11.026 -4.261 1.00 96.56 90 HIS A CA 1
ATOM 695 C C . HIS A 1 90 ? -12.858 11.513 -5.419 1.00 96.56 90 HIS A C 1
ATOM 697 O O . HIS A 1 90 ? -14.023 11.120 -5.520 1.00 96.56 90 HIS A O 1
ATOM 703 N N . ASN A 1 91 ? -12.337 12.373 -6.299 1.00 96.56 91 ASN A N 1
ATOM 704 C CA . ASN A 1 91 ? -13.128 12.948 -7.377 1.00 96.56 91 ASN A CA 1
ATOM 705 C C . ASN A 1 91 ? -13.367 11.920 -8.493 1.00 96.56 91 ASN A C 1
ATOM 707 O O . ASN A 1 91 ? -12.505 11.686 -9.338 1.00 96.56 91 ASN A O 1
ATOM 711 N N . LYS A 1 92 ? -14.571 11.340 -8.504 1.00 93.38 92 LYS A N 1
ATOM 712 C CA . LYS A 1 92 ? -15.021 10.340 -9.488 1.00 93.38 92 LYS A CA 1
ATOM 713 C C . LYS A 1 92 ? -15.493 10.944 -10.813 1.00 93.38 92 LYS A C 1
ATOM 715 O O . LYS A 1 92 ? -15.803 10.196 -11.734 1.00 93.38 92 LYS A O 1
ATOM 720 N N . GLU A 1 93 ? -15.560 12.269 -10.914 1.00 96.19 93 GLU A N 1
ATOM 721 C CA . GLU A 1 93 ? -15.902 12.974 -12.155 1.00 96.19 93 GLU A CA 1
ATOM 722 C C . GLU A 1 93 ? -14.683 13.137 -13.075 1.00 96.19 93 GLU A C 1
ATOM 724 O O . GLU A 1 93 ? -14.826 13.516 -14.236 1.00 96.19 93 GLU A O 1
ATOM 729 N N . LYS A 1 94 ? -13.475 12.846 -12.573 1.00 94.38 94 LYS A N 1
ATOM 730 C CA . LYS A 1 94 ? -12.222 12.896 -13.332 1.00 94.38 94 LYS A CA 1
ATOM 731 C C . LYS A 1 94 ? -11.626 11.506 -13.515 1.00 94.38 94 LYS A C 1
ATOM 733 O O . LYS A 1 94 ? -11.834 10.603 -12.705 1.00 94.38 94 LYS A O 1
ATOM 738 N N . LEU A 1 95 ? -10.850 11.353 -14.587 1.00 94.88 95 LEU A N 1
ATOM 739 C CA . LEU A 1 95 ? -10.082 10.137 -14.827 1.00 94.88 95 LEU A CA 1
ATOM 740 C C . LEU A 1 95 ? -8.992 9.954 -13.753 1.00 94.88 95 LEU A C 1
ATOM 742 O O . LEU A 1 95 ? -8.489 10.947 -13.216 1.00 94.88 95 LEU A O 1
ATOM 746 N N . PRO A 1 96 ? -8.594 8.703 -13.457 1.00 96.94 96 PRO A N 1
ATOM 747 C CA . PRO A 1 96 ? -7.456 8.431 -12.590 1.00 96.94 96 PRO A CA 1
ATOM 748 C C . PRO A 1 96 ? -6.167 9.075 -13.092 1.00 96.94 96 PRO A C 1
ATOM 750 O O . PRO A 1 96 ? -5.907 9.109 -14.293 1.00 96.94 96 PRO A O 1
ATOM 753 N N . VAL A 1 97 ? -5.341 9.531 -12.152 1.00 97.25 97 VAL A N 1
ATOM 754 C CA . VAL A 1 97 ? -4.057 10.186 -12.445 1.00 97.25 97 VAL A CA 1
ATOM 755 C C . VAL A 1 97 ? -2.870 9.233 -12.345 1.00 97.25 97 VAL A C 1
ATOM 757 O O . VAL A 1 97 ? -1.824 9.500 -12.920 1.00 97.25 97 VAL A O 1
ATOM 760 N N . ALA A 1 98 ? -3.019 8.125 -11.617 1.00 98.06 98 ALA A N 1
ATOM 761 C CA . ALA A 1 98 ? -1.978 7.122 -11.425 1.00 98.06 98 ALA A CA 1
ATOM 762 C C . ALA A 1 98 ? -2.602 5.730 -11.217 1.00 98.06 98 ALA A C 1
ATOM 764 O O . ALA A 1 98 ? -3.829 5.579 -11.153 1.00 98.06 98 ALA A O 1
ATOM 765 N N . ARG A 1 99 ? -1.762 4.699 -11.097 1.00 98.25 99 ARG A N 1
ATOM 766 C CA . ARG A 1 99 ? -2.199 3.335 -10.762 1.00 98.25 99 ARG A CA 1
ATOM 767 C C . ARG A 1 99 ? -1.261 2.688 -9.744 1.00 98.25 99 ARG A C 1
ATOM 769 O O . ARG A 1 99 ? -0.041 2.837 -9.831 1.00 98.25 99 ARG A O 1
ATOM 776 N N . ASN A 1 100 ? -1.837 1.975 -8.778 1.00 98.56 100 ASN A N 1
ATOM 777 C CA . ASN A 1 100 ? -1.087 1.230 -7.769 1.00 98.56 100 ASN A CA 1
ATOM 778 C C . ASN A 1 100 ? -0.552 -0.072 -8.363 1.00 98.56 100 ASN A C 1
ATOM 780 O O . ASN A 1 100 ? -1.294 -0.803 -9.013 1.00 98.56 100 ASN A O 1
ATOM 784 N N . PHE A 1 101 ? 0.710 -0.407 -8.109 1.00 97.88 101 PHE A N 1
ATOM 785 C CA . PHE A 1 101 ? 1.329 -1.614 -8.680 1.00 97.88 101 PHE A CA 1
ATOM 786 C C . PHE A 1 101 ? 2.048 -2.486 -7.651 1.00 97.88 101 PHE A C 1
ATOM 788 O O . PHE A 1 101 ? 2.357 -3.650 -7.918 1.00 97.88 101 PHE A O 1
ATOM 795 N N . LYS A 1 102 ? 2.310 -1.963 -6.454 1.00 96.12 102 LYS A N 1
ATOM 796 C CA . LYS A 1 102 ? 2.951 -2.704 -5.368 1.00 96.12 102 LYS A CA 1
ATOM 797 C C . LYS A 1 102 ? 2.368 -2.264 -4.035 1.00 96.12 102 LYS A C 1
ATOM 799 O O . LYS A 1 102 ? 2.082 -1.088 -3.849 1.00 96.12 102 LYS A O 1
ATOM 804 N N . ALA A 1 103 ? 2.219 -3.210 -3.119 1.00 96.62 103 ALA A N 1
ATOM 805 C CA . ALA A 1 103 ? 1.896 -2.945 -1.730 1.00 96.62 103 ALA A CA 1
ATOM 806 C C . ALA A 1 103 ? 2.653 -3.932 -0.835 1.00 96.62 103 ALA A C 1
ATOM 808 O O . ALA A 1 103 ? 2.824 -5.092 -1.211 1.00 96.62 103 ALA A O 1
ATOM 809 N N . GLU A 1 104 ? 3.123 -3.467 0.318 1.00 92.44 104 GLU A N 1
ATOM 810 C CA . GLU A 1 104 ? 3.879 -4.258 1.291 1.00 92.44 104 GLU A CA 1
ATOM 811 C C . GLU A 1 104 ? 3.459 -3.899 2.715 1.00 92.44 104 GLU A C 1
ATOM 813 O O . GLU A 1 104 ? 3.163 -2.742 3.023 1.00 92.44 104 GLU A O 1
ATOM 818 N N . LEU A 1 105 ? 3.467 -4.910 3.582 1.00 92.00 105 LEU A N 1
ATOM 819 C CA . LEU A 1 105 ? 3.323 -4.733 5.020 1.00 92.00 105 LEU A CA 1
ATOM 820 C C . LEU A 1 105 ? 4.662 -4.273 5.584 1.00 92.00 105 LEU A C 1
ATOM 822 O O . LEU A 1 105 ? 5.684 -4.928 5.386 1.00 92.00 105 LEU A O 1
ATOM 826 N N . VAL A 1 106 ? 4.656 -3.152 6.289 1.00 90.00 106 VAL A N 1
ATOM 827 C CA . VAL A 1 106 ? 5.842 -2.581 6.925 1.00 90.00 106 VAL A CA 1
ATOM 828 C C . VAL A 1 106 ? 5.509 -2.176 8.353 1.00 90.00 106 VAL A C 1
ATOM 830 O O . VAL A 1 106 ? 4.346 -2.005 8.710 1.00 90.00 106 VAL A O 1
ATOM 833 N N . TYR A 1 107 ? 6.531 -2.021 9.185 1.00 84.62 107 TYR A N 1
ATOM 834 C CA . TYR A 1 107 ? 6.374 -1.515 10.543 1.00 84.62 107 TYR A CA 1
ATOM 835 C C . TYR A 1 107 ? 7.077 -0.164 10.633 1.00 84.62 107 TYR A C 1
ATOM 837 O O . TYR A 1 107 ? 8.257 -0.064 10.298 1.00 84.62 107 TYR A O 1
ATOM 845 N N . ARG A 1 108 ? 6.347 0.882 11.022 1.00 85.94 108 ARG A N 1
ATOM 846 C CA . ARG A 1 108 ? 6.845 2.263 11.081 1.00 85.94 108 ARG A CA 1
ATOM 847 C C . ARG A 1 108 ? 6.211 2.970 12.272 1.00 85.94 108 ARG A C 1
ATOM 849 O O . ARG A 1 108 ? 5.004 2.858 12.472 1.00 85.94 108 ARG A O 1
ATOM 856 N N . ASP A 1 109 ? 7.018 3.696 13.042 1.00 84.00 109 ASP A N 1
ATOM 857 C CA . ASP A 1 109 ? 6.565 4.497 14.189 1.00 84.00 109 ASP A CA 1
ATOM 858 C C . ASP A 1 109 ? 5.732 3.688 15.198 1.00 84.00 109 ASP A C 1
ATOM 860 O O . ASP A 1 109 ? 4.691 4.133 15.677 1.00 84.00 109 ASP A O 1
ATOM 864 N N . ASN A 1 110 ? 6.183 2.466 15.501 1.00 83.69 110 ASN A N 1
ATOM 865 C CA . ASN A 1 110 ? 5.500 1.526 16.396 1.00 83.69 110 ASN A CA 1
ATOM 866 C C . ASN A 1 110 ? 4.080 1.119 15.963 1.00 83.69 110 ASN A C 1
ATOM 868 O O . ASN A 1 110 ? 3.288 0.706 16.807 1.00 83.69 110 ASN A O 1
ATOM 872 N N . ALA A 1 111 ? 3.767 1.198 14.668 1.00 86.44 111 ALA A N 1
ATOM 873 C CA . ALA A 1 111 ? 2.505 0.725 14.111 1.00 86.44 111 ALA A CA 1
ATOM 874 C C . ALA A 1 111 ? 2.725 -0.103 12.829 1.00 86.44 111 ALA A C 1
ATOM 876 O O . ALA A 1 111 ? 3.681 0.149 12.081 1.00 86.44 111 ALA A O 1
ATOM 877 N N . PRO A 1 112 ? 1.858 -1.091 12.544 1.00 90.62 112 PRO A N 1
ATOM 878 C CA . PRO A 1 112 ? 1.809 -1.745 11.245 1.00 90.62 112 PRO A CA 1
ATOM 879 C C . PRO A 1 112 ? 1.247 -0.791 10.186 1.00 90.62 112 PRO A C 1
ATOM 881 O O . PRO A 1 112 ? 0.280 -0.066 10.423 1.00 90.62 112 PRO A O 1
ATOM 884 N N . TRP A 1 113 ? 1.839 -0.826 8.997 1.00 96.25 113 TRP A N 1
ATOM 885 C CA . TRP A 1 113 ? 1.425 -0.035 7.848 1.00 96.25 113 TRP A CA 1
ATOM 886 C C . TRP A 1 113 ? 1.349 -0.877 6.579 1.00 96.25 113 TRP A C 1
ATOM 888 O O . TRP A 1 113 ? 2.167 -1.769 6.361 1.00 96.25 113 TRP A O 1
ATOM 898 N N . ILE A 1 114 ? 0.435 -0.513 5.683 1.00 97.62 114 ILE A N 1
ATOM 899 C CA . ILE A 1 114 ? 0.500 -0.895 4.274 1.00 97.62 114 ILE A CA 1
ATOM 900 C C . ILE A 1 114 ? 1.153 0.254 3.516 1.00 97.62 114 ILE A C 1
ATOM 902 O O . ILE A 1 114 ? 0.565 1.330 3.355 1.00 97.62 114 ILE A O 1
ATOM 906 N N . LYS A 1 115 ? 2.377 0.017 3.046 1.00 97.25 115 LYS A N 1
ATOM 907 C CA . LYS A 1 115 ? 3.064 0.897 2.103 1.00 97.25 115 LYS A CA 1
ATOM 908 C C . LYS A 1 115 ? 2.634 0.525 0.690 1.00 97.25 115 LYS A C 1
ATOM 910 O O . LYS A 1 115 ? 2.632 -0.651 0.344 1.00 97.25 115 LYS A O 1
ATOM 915 N N . VAL A 1 116 ? 2.271 1.512 -0.119 1.00 98.06 116 VAL A N 1
ATOM 916 C CA . VAL A 1 116 ? 1.727 1.338 -1.470 1.00 98.06 116 VAL A CA 1
ATOM 917 C C . VAL A 1 116 ? 2.541 2.166 -2.447 1.00 98.06 116 VAL A C 1
ATOM 919 O O . VAL A 1 116 ? 2.807 3.332 -2.180 1.00 98.06 116 VAL A O 1
ATOM 922 N N . TRP A 1 117 ? 2.915 1.582 -3.579 1.00 97.88 117 TRP A N 1
ATOM 923 C CA . TRP A 1 117 ? 3.594 2.271 -4.666 1.00 97.88 117 TRP A CA 1
ATOM 924 C C . TRP A 1 117 ? 2.643 2.470 -5.829 1.00 97.88 117 TRP A C 1
ATOM 926 O O . TRP A 1 117 ? 1.918 1.551 -6.232 1.00 97.88 117 TRP A O 1
ATOM 936 N N . PHE A 1 118 ? 2.735 3.655 -6.410 1.00 98.19 118 PHE A N 1
ATOM 937 C CA . PHE A 1 118 ? 1.966 4.060 -7.566 1.00 98.19 118 PHE A CA 1
ATOM 938 C C . PHE A 1 118 ? 2.858 4.755 -8.582 1.00 98.19 118 PHE A C 1
ATOM 940 O O . PHE A 1 118 ? 3.905 5.313 -8.241 1.00 98.19 118 PHE A O 1
ATOM 947 N N . TYR A 1 119 ? 2.435 4.698 -9.840 1.00 97.81 119 TYR A N 1
ATOM 948 C CA . TYR A 1 119 ? 3.132 5.337 -10.945 1.00 97.81 119 TYR A CA 1
ATOM 949 C C . TYR A 1 119 ? 2.161 6.123 -11.824 1.00 97.81 119 TYR A C 1
ATOM 951 O O . TYR A 1 119 ? 0.981 5.774 -11.929 1.00 97.81 119 TYR A O 1
ATOM 959 N N . TRP A 1 120 ? 2.674 7.169 -12.463 1.00 97.75 120 TRP A N 1
ATOM 960 C CA . TRP A 1 120 ? 1.955 7.951 -13.466 1.00 97.75 120 TRP A CA 1
ATOM 961 C C . TRP A 1 120 ? 2.890 8.387 -14.585 1.00 97.75 120 TRP A C 1
ATOM 963 O O . TRP A 1 120 ? 4.110 8.369 -14.429 1.00 97.75 120 TRP A O 1
ATOM 973 N N . LEU A 1 121 ? 2.310 8.761 -15.722 1.00 96.75 121 LEU A N 1
ATOM 974 C CA . LEU A 1 121 ? 3.065 9.180 -16.897 1.00 96.75 121 LEU A CA 1
ATOM 975 C C . LEU A 1 121 ? 3.646 10.586 -16.682 1.00 96.75 121 LEU A C 1
ATOM 977 O O . LEU A 1 121 ? 2.944 11.491 -16.232 1.00 96.75 121 LEU A O 1
ATOM 981 N N . LYS A 1 122 ? 4.915 10.799 -17.047 1.00 95.38 122 LYS A N 1
ATOM 982 C CA . LYS A 1 122 ? 5.546 12.130 -16.977 1.00 95.38 122 LYS A CA 1
ATOM 983 C C . LYS A 1 122 ? 4.882 13.112 -17.941 1.00 95.38 122 LYS A C 1
ATOM 985 O O . LYS A 1 122 ? 4.614 14.253 -17.578 1.00 95.38 122 LYS A O 1
ATOM 990 N N . ASN A 1 123 ? 4.582 12.628 -19.147 1.00 93.19 123 ASN A N 1
ATOM 991 C CA . ASN A 1 123 ? 4.084 13.427 -20.268 1.00 93.19 123 ASN A CA 1
ATOM 992 C C . ASN A 1 123 ? 2.550 13.486 -20.359 1.00 93.19 123 ASN A C 1
ATOM 994 O O . ASN A 1 123 ? 2.024 14.044 -21.321 1.00 93.19 123 ASN A O 1
ATOM 998 N N . SER A 1 124 ? 1.812 12.912 -19.400 1.00 92.75 124 SER A N 1
ATOM 999 C CA . SER A 1 124 ? 0.363 13.133 -19.335 1.00 92.75 124 SER A CA 1
ATOM 1000 C C . SER A 1 124 ? 0.054 14.556 -18.882 1.00 92.75 124 SER A C 1
ATOM 1002 O O . SER A 1 124 ? 0.874 15.213 -18.236 1.00 92.75 124 SER A O 1
ATOM 1004 N N . GLU A 1 125 ? -1.159 15.023 -19.170 1.00 92.38 125 GLU A N 1
ATOM 1005 C CA . GLU A 1 125 ? -1.640 16.316 -18.688 1.00 92.38 125 GLU A CA 1
ATOM 1006 C C . GLU A 1 125 ? -1.438 16.439 -17.167 1.00 92.38 125 GLU A C 1
ATOM 1008 O O . GLU A 1 125 ? -1.882 15.595 -16.388 1.00 92.38 125 GLU A O 1
ATOM 1013 N N . GLY A 1 126 ? -0.696 17.467 -16.747 1.00 92.62 126 GLY A N 1
ATOM 1014 C CA . GLY A 1 126 ? -0.385 17.714 -15.340 1.00 92.62 126 GLY A CA 1
ATOM 1015 C C . GLY A 1 126 ? 0.634 16.763 -14.694 1.00 92.62 126 GLY A C 1
ATOM 1016 O O . GLY A 1 126 ? 0.851 16.892 -13.494 1.00 92.62 126 GLY A O 1
ATOM 1017 N N . GLY A 1 127 ? 1.294 15.859 -15.431 1.00 94.44 127 GLY A N 1
ATOM 1018 C CA . GLY A 1 127 ? 2.207 14.843 -14.875 1.00 94.44 127 GLY A CA 1
ATOM 1019 C C . GLY A 1 127 ? 3.349 15.416 -14.025 1.00 94.44 127 GLY A C 1
ATOM 1020 O O . GLY A 1 127 ? 3.517 15.026 -12.866 1.00 94.44 127 GLY A O 1
ATOM 1021 N N . SER A 1 128 ? 4.085 16.402 -14.550 1.00 94.81 128 SER A N 1
ATOM 1022 C CA . SER A 1 128 ? 5.126 17.111 -13.786 1.00 94.81 128 SER A CA 1
ATOM 1023 C C . SER A 1 128 ? 4.545 17.952 -12.648 1.00 94.81 128 SER A C 1
ATOM 1025 O O . SER A 1 128 ? 5.100 17.971 -11.557 1.00 94.81 128 SER A O 1
ATOM 1027 N N . SER A 1 129 ? 3.393 18.600 -12.851 1.00 96.12 129 SER A N 1
ATOM 1028 C CA . SER A 1 129 ? 2.740 19.374 -11.783 1.00 96.12 129 SER A CA 1
ATOM 1029 C C . SER A 1 129 ? 2.304 18.480 -10.619 1.00 96.12 129 SER A C 1
ATOM 1031 O O . SER A 1 129 ? 2.448 18.860 -9.459 1.00 96.12 129 SER A O 1
ATOM 1033 N N . LEU A 1 130 ? 1.817 17.270 -10.902 1.00 95.94 130 LEU A N 1
ATOM 1034 C CA . LEU A 1 130 ? 1.455 16.290 -9.886 1.00 95.94 130 LEU A CA 1
ATOM 1035 C C . LEU A 1 130 ? 2.668 15.882 -9.051 1.00 95.94 130 LEU A C 1
ATOM 1037 O O . LEU A 1 130 ? 2.574 15.868 -7.824 1.00 95.94 130 LEU A O 1
ATOM 1041 N N . LYS A 1 131 ? 3.806 15.616 -9.706 1.00 95.25 131 LYS A N 1
ATOM 1042 C CA . LYS A 1 131 ? 5.075 15.339 -9.023 1.00 95.25 131 LYS A CA 1
ATOM 1043 C C . LYS A 1 131 ? 5.426 16.459 -8.050 1.00 95.25 131 LYS A C 1
ATOM 1045 O O . LYS A 1 131 ? 5.616 16.192 -6.869 1.00 95.25 131 LYS A O 1
ATOM 1050 N N . GLU A 1 132 ? 5.462 17.697 -8.532 1.00 94.94 132 GLU A N 1
ATOM 1051 C CA . GLU A 1 132 ? 5.835 18.851 -7.711 1.00 94.94 132 GLU A CA 1
ATOM 1052 C C . GLU A 1 132 ? 4.867 19.062 -6.539 1.00 94.94 132 GLU A C 1
ATOM 1054 O O . GLU A 1 132 ? 5.302 19.360 -5.430 1.00 94.94 132 GLU A O 1
ATOM 1059 N N . ASN A 1 133 ? 3.565 18.839 -6.742 1.00 95.62 133 ASN A N 1
ATOM 1060 C CA . ASN A 1 133 ? 2.569 18.935 -5.674 1.00 95.62 133 ASN A CA 1
ATOM 1061 C C . ASN A 1 133 ? 2.728 17.845 -4.601 1.00 95.62 133 ASN A C 1
ATOM 1063 O O . ASN A 1 133 ? 2.461 18.109 -3.429 1.00 95.62 133 ASN A O 1
ATOM 1067 N N . ILE A 1 134 ? 3.135 16.628 -4.970 1.00 95.06 134 ILE A N 1
ATOM 1068 C CA . ILE A 1 134 ? 3.415 15.555 -4.003 1.00 95.06 134 ILE A CA 1
ATOM 1069 C C . ILE A 1 134 ? 4.727 15.848 -3.269 1.00 95.06 134 ILE A C 1
ATOM 1071 O O . ILE A 1 134 ? 4.758 15.865 -2.039 1.00 95.06 134 ILE A O 1
ATOM 1075 N N . ASP A 1 135 ? 5.798 16.119 -4.015 1.00 93.38 135 ASP A N 1
ATOM 1076 C CA . ASP A 1 135 ? 7.151 16.278 -3.472 1.00 93.38 135 ASP A CA 1
ATOM 1077 C C . ASP A 1 135 ? 7.263 17.491 -2.541 1.00 93.38 135 ASP A C 1
ATOM 1079 O O . ASP A 1 135 ? 7.969 17.439 -1.534 1.00 93.38 135 ASP A O 1
ATOM 1083 N N . HIS A 1 136 ? 6.516 18.559 -2.828 1.00 93.12 136 HIS A N 1
ATOM 1084 C CA . HIS A 1 136 ? 6.453 19.754 -1.988 1.00 93.12 136 HIS A CA 1
ATOM 1085 C C . HIS A 1 136 ? 5.299 19.739 -0.969 1.00 93.12 136 HIS A C 1
ATOM 1087 O O . HIS A 1 136 ? 5.062 20.738 -0.291 1.00 93.12 136 HIS A O 1
ATOM 1093 N N . GLY A 1 137 ? 4.597 18.610 -0.814 1.00 90.12 137 GLY A N 1
ATOM 1094 C CA . GLY A 1 137 ? 3.653 18.388 0.284 1.00 90.12 137 GLY A CA 1
ATOM 1095 C C . GLY A 1 137 ? 2.308 19.110 0.165 1.00 90.12 137 GLY A C 1
ATOM 1096 O O . GLY A 1 137 ? 1.631 19.277 1.179 1.00 90.12 137 GLY A O 1
ATOM 1097 N N . ILE A 1 138 ? 1.900 19.517 -1.042 1.00 94.06 138 ILE A N 1
ATOM 1098 C CA . ILE A 1 138 ? 0.532 19.990 -1.318 1.00 94.06 138 ILE A CA 1
ATOM 1099 C C . ILE A 1 138 ? -0.447 18.816 -1.209 1.00 94.06 138 ILE A C 1
ATOM 1101 O O . ILE A 1 138 ? -1.454 18.896 -0.503 1.00 94.06 138 ILE A O 1
ATOM 1105 N N . TYR A 1 139 ? -0.111 17.693 -1.850 1.00 94.19 139 TYR A N 1
ATOM 1106 C CA . TYR A 1 139 ? -0.711 16.396 -1.547 1.00 94.19 139 TYR A CA 1
ATOM 1107 C C . TYR A 1 139 ? 0.186 15.696 -0.537 1.00 94.19 139 TYR A C 1
ATOM 1109 O O . TYR A 1 139 ? 1.262 15.214 -0.882 1.00 94.19 139 TYR A O 1
ATOM 1117 N N . LYS A 1 140 ? -0.241 15.681 0.724 1.00 93.31 140 LYS A N 1
ATOM 1118 C CA . LYS A 1 140 ? 0.583 15.192 1.836 1.00 93.31 140 LYS A CA 1
ATOM 1119 C C . LYS A 1 140 ? 0.133 13.839 2.370 1.00 93.31 140 LYS A C 1
ATOM 1121 O O . LYS A 1 140 ? 0.956 13.096 2.899 1.00 93.31 140 LYS A O 1
ATOM 1126 N N . GLU A 1 141 ? -1.148 13.525 2.220 1.00 97.00 141 GLU A N 1
ATOM 1127 C CA . GLU A 1 141 ? -1.785 12.374 2.847 1.00 97.00 141 GLU A CA 1
ATOM 1128 C C . GLU A 1 141 ? -2.486 11.481 1.814 1.00 97.00 141 GLU A C 1
ATOM 1130 O O . GLU A 1 141 ? -2.806 11.896 0.695 1.00 97.00 141 GLU A O 1
ATOM 1135 N N . GLY A 1 142 ? -2.704 10.227 2.204 1.00 97.19 142 GLY A N 1
ATOM 1136 C CA . GLY A 1 142 ? -3.359 9.211 1.391 1.00 97.19 142 GLY A CA 1
ATOM 1137 C C . GLY A 1 142 ? -4.755 8.888 1.911 1.00 97.19 142 GLY A C 1
ATOM 1138 O O . GLY A 1 142 ? -5.063 9.026 3.097 1.00 97.19 142 GLY A O 1
ATOM 1139 N N . SER A 1 143 ? -5.624 8.430 1.021 1.00 97.62 143 SER A N 1
ATOM 1140 C CA . SER A 1 143 ? -6.949 7.937 1.381 1.00 97.62 143 SER A CA 1
ATOM 1141 C C . SER A 1 143 ? -7.327 6.713 0.554 1.00 97.62 143 SER A C 1
ATOM 1143 O O . SER A 1 143 ? -6.707 6.432 -0.468 1.00 97.62 143 SER A O 1
ATOM 1145 N N . LEU A 1 144 ? -8.327 5.966 1.012 1.00 97.81 144 LEU A N 1
ATOM 1146 C CA . LEU A 1 144 ? -8.745 4.704 0.412 1.00 97.81 144 LEU A CA 1
ATOM 1147 C C . LEU A 1 144 ? -10.262 4.692 0.234 1.00 97.81 144 LEU A C 1
ATOM 1149 O O . LEU A 1 144 ? -11.004 4.834 1.208 1.00 97.81 144 LEU A O 1
ATOM 1153 N N . GLY A 1 145 ? -10.714 4.461 -0.991 1.00 97.69 145 GLY A N 1
ATOM 1154 C CA . GLY A 1 145 ? -12.085 4.111 -1.322 1.00 97.69 145 GLY A CA 1
ATOM 1155 C C . GLY A 1 145 ? -12.224 2.595 -1.397 1.00 97.69 145 GLY A C 1
ATOM 1156 O O . GLY A 1 145 ? -11.544 1.930 -2.176 1.00 97.69 145 GLY A O 1
ATOM 1157 N N . PHE A 1 146 ? -13.115 2.020 -0.595 1.00 98.06 146 PHE A N 1
ATOM 1158 C CA . PHE A 1 146 ? -13.263 0.569 -0.468 1.00 98.06 146 PHE A CA 1
ATOM 1159 C C . PHE A 1 146 ? -14.689 0.185 -0.062 1.00 98.06 146 PHE A C 1
ATOM 1161 O O . PHE A 1 146 ? -15.512 1.034 0.278 1.00 98.06 146 PHE A O 1
ATOM 1168 N N . SER A 1 147 ? -14.974 -1.113 -0.112 1.00 97.88 147 SER A N 1
ATOM 1169 C CA . SER A 1 147 ? -16.234 -1.718 0.327 1.00 97.88 147 SER A CA 1
ATOM 1170 C C . SER A 1 147 ? -15.965 -2.889 1.269 1.00 97.88 147 SER A C 1
ATOM 1172 O O . SER A 1 147 ? -14.964 -3.597 1.130 1.00 97.88 147 SER A O 1
ATOM 1174 N N . PHE A 1 148 ? -16.853 -3.078 2.239 1.00 97.88 148 PHE A N 1
ATOM 1175 C CA . PHE A 1 148 ? -16.753 -4.095 3.282 1.00 97.88 148 PHE A CA 1
ATOM 1176 C C . PHE A 1 148 ? -18.159 -4.490 3.747 1.00 97.88 148 PHE A C 1
ATOM 1178 O O . PHE A 1 148 ? -19.105 -3.712 3.599 1.00 97.88 148 PHE A O 1
ATOM 1185 N N . GLU A 1 149 ? -18.311 -5.687 4.311 1.00 97.62 149 GLU A N 1
ATOM 1186 C CA . GLU A 1 149 ? -19.638 -6.203 4.685 1.00 97.62 149 GLU A CA 1
ATOM 1187 C C . GLU A 1 149 ? -19.951 -6.053 6.172 1.00 97.62 149 GLU A C 1
ATOM 1189 O O . GLU A 1 149 ? -21.120 -5.901 6.547 1.00 97.62 149 GLU A O 1
ATOM 1194 N N . PHE A 1 150 ? -18.924 -6.104 7.022 1.00 98.06 150 PHE A N 1
ATOM 1195 C CA . PHE A 1 150 ? -19.102 -6.242 8.461 1.00 98.06 150 PHE A CA 1
ATOM 1196 C C . PHE A 1 150 ? -18.305 -5.177 9.233 1.00 98.06 150 PHE A C 1
ATOM 1198 O O . PHE A 1 150 ? -17.104 -5.329 9.431 1.00 98.06 150 PHE A O 1
ATOM 1205 N N . PRO A 1 151 ? -18.946 -4.079 9.671 1.00 98.12 151 PRO A N 1
ATOM 1206 C CA . PRO A 1 151 ? -18.355 -3.164 10.639 1.00 98.12 151 PRO A CA 1
ATOM 1207 C C . PRO A 1 151 ? -18.499 -3.757 12.044 1.00 98.12 151 PRO A C 1
ATOM 1209 O O . PRO A 1 151 ? -19.532 -3.603 12.695 1.00 98.12 151 PRO A O 1
ATOM 1212 N N . GLU A 1 152 ? -17.476 -4.461 12.508 1.00 98.50 152 GLU A N 1
ATOM 1213 C CA . GLU A 1 152 ? -17.459 -5.106 13.823 1.00 98.50 152 GLU A CA 1
ATOM 1214 C C . GLU A 1 152 ? -17.247 -4.065 14.930 1.00 98.50 152 GLU A C 1
ATOM 1216 O O . GLU A 1 152 ? -16.231 -3.377 14.953 1.00 98.50 152 GLU A O 1
ATOM 1221 N N . CYS A 1 153 ? -18.181 -3.953 15.871 1.00 98.12 153 CYS A N 1
ATOM 1222 C CA . CYS A 1 153 ? -18.067 -3.082 17.036 1.00 98.12 153 CYS A CA 1
ATOM 1223 C C . CYS A 1 153 ? -16.922 -3.533 17.955 1.00 98.12 153 CYS A C 1
ATOM 1225 O O . CYS A 1 153 ? -16.904 -4.675 18.412 1.00 98.12 153 CYS A O 1
ATOM 1227 N N . SER A 1 154 ? -16.030 -2.614 18.327 1.00 96.88 154 SER A N 1
ATOM 1228 C CA . SER A 1 154 ? -14.889 -2.903 19.205 1.00 96.88 154 SER A CA 1
ATOM 1229 C C . SER A 1 154 ? -15.259 -3.242 20.655 1.00 96.88 154 SER A C 1
ATOM 1231 O O . SER A 1 154 ? -14.407 -3.725 21.396 1.00 96.88 154 SER A O 1
ATOM 1233 N N . ILE A 1 155 ? -16.496 -2.956 21.081 1.00 97.50 155 ILE A N 1
ATOM 1234 C CA . ILE A 1 155 ? -16.966 -3.172 22.459 1.00 97.50 155 ILE A CA 1
ATOM 1235 C C . ILE A 1 155 ? -17.664 -4.528 22.605 1.00 97.50 155 ILE 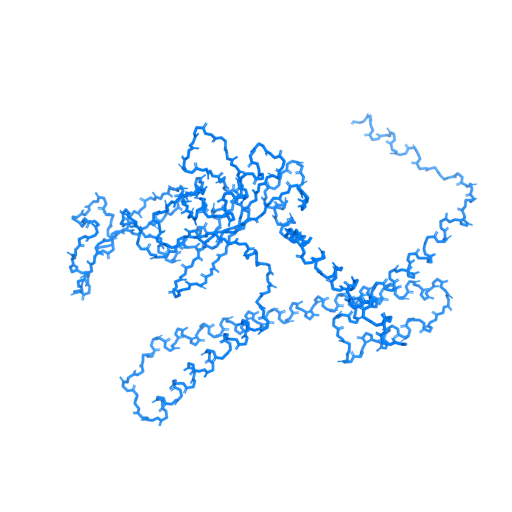A C 1
ATOM 1237 O O . ILE A 1 155 ? -17.365 -5.285 23.525 1.00 97.50 155 ILE A O 1
ATOM 1241 N N . CYS A 1 156 ? -18.585 -4.852 21.692 1.00 95.75 156 CYS A N 1
ATOM 1242 C CA . CYS A 1 156 ? -19.436 -6.046 21.790 1.00 95.75 156 CYS A CA 1
ATOM 1243 C C . CYS A 1 156 ? -19.228 -7.080 20.673 1.00 95.75 156 CYS A C 1
ATOM 1245 O O . CYS A 1 156 ? -19.868 -8.128 20.702 1.00 95.75 156 CYS A O 1
ATOM 1247 N N . SER A 1 157 ? -18.355 -6.805 19.696 1.00 96.06 157 SER A N 1
ATOM 1248 C CA . SER A 1 157 ? -18.066 -7.657 18.525 1.00 96.06 157 SER A CA 1
ATOM 1249 C C . SER A 1 157 ? -19.253 -7.930 17.585 1.00 96.06 157 SER A C 1
ATOM 1251 O O . SER A 1 157 ? -19.146 -8.727 16.657 1.00 96.06 157 SER A O 1
ATOM 1253 N N . GLN A 1 158 ? -20.397 -7.273 17.792 1.00 96.88 158 GLN A N 1
ATOM 1254 C CA . GLN A 1 158 ? -21.540 -7.336 16.878 1.00 96.88 158 GLN A CA 1
ATOM 1255 C C . GLN A 1 158 ? -21.399 -6.317 15.742 1.00 96.88 158 GLN A C 1
ATOM 1257 O O . GLN A 1 158 ? -20.520 -5.461 15.763 1.00 96.88 158 GLN A O 1
ATOM 1262 N N . ASP A 1 159 ? -22.294 -6.379 14.757 1.00 98.06 159 ASP A N 1
ATOM 1263 C CA . ASP A 1 159 ? -22.391 -5.343 13.727 1.00 98.06 159 ASP A CA 1
ATOM 1264 C C . ASP A 1 159 ? -22.728 -3.993 14.377 1.00 98.06 159 ASP A C 1
ATOM 1266 O O . ASP A 1 159 ? -23.798 -3.849 14.978 1.00 98.06 159 ASP A O 1
ATOM 1270 N N . ILE A 1 160 ? -21.841 -3.000 14.258 1.00 97.31 160 ILE A N 1
ATOM 1271 C CA . ILE A 1 160 ? -22.013 -1.714 14.945 1.00 97.31 160 ILE A CA 1
ATOM 1272 C C . ILE A 1 160 ? -23.286 -0.987 14.501 1.00 97.31 160 ILE A C 1
ATOM 1274 O O . ILE A 1 160 ? -23.875 -0.253 15.286 1.00 97.31 160 ILE A O 1
ATOM 1278 N N . ARG A 1 161 ? -23.768 -1.246 13.277 1.00 96.69 161 ARG A N 1
ATOM 1279 C CA . ARG A 1 161 ? -25.010 -0.663 12.740 1.00 96.69 161 ARG A CA 1
ATOM 1280 C C . ARG A 1 161 ? -26.258 -1.165 13.471 1.00 96.69 161 ARG A C 1
ATOM 1282 O O . ARG A 1 161 ? -27.336 -0.617 13.269 1.00 96.69 161 ARG A O 1
ATOM 1289 N N . LYS A 1 162 ? -26.127 -2.239 14.255 1.00 97.31 162 LYS A N 1
ATOM 1290 C CA . LYS A 1 162 ? -27.213 -2.912 14.979 1.00 97.31 162 LYS A CA 1
ATOM 1291 C C . LYS A 1 162 ? -27.050 -2.851 16.501 1.00 97.31 162 LYS A C 1
ATOM 1293 O O . LYS A 1 162 ? -27.888 -3.408 17.200 1.00 97.31 162 LYS A O 1
ATOM 1298 N N . CYS A 1 163 ? -25.990 -2.223 17.011 1.00 96.50 163 CYS A N 1
ATOM 1299 C CA . CYS A 1 163 ? -25.730 -2.110 18.447 1.00 96.50 163 CYS A CA 1
ATOM 1300 C C . CYS A 1 163 ? -25.838 -0.653 18.924 1.00 96.50 163 CYS A C 1
ATOM 1302 O O . CYS A 1 163 ? -25.861 0.272 18.117 1.00 96.50 163 CYS A O 1
ATOM 1304 N N . GLU A 1 164 ? -25.868 -0.441 20.241 1.00 96.56 164 GLU A N 1
ATOM 1305 C CA . GLU A 1 164 ? -26.033 0.893 20.847 1.00 96.56 164 GLU A CA 1
ATOM 1306 C C . GLU A 1 164 ? -24.721 1.697 20.955 1.00 96.56 164 GLU A C 1
ATOM 1308 O O . GLU A 1 164 ? -24.729 2.874 21.318 1.00 96.56 164 GLU A O 1
ATOM 1313 N N . HIS A 1 165 ? -23.575 1.084 20.639 1.00 97.25 165 HIS A N 1
ATOM 1314 C CA . HIS A 1 165 ? -22.266 1.709 20.805 1.00 97.25 165 HIS A CA 1
ATOM 1315 C C . HIS A 1 165 ? -21.981 2.732 19.704 1.00 97.25 165 HIS A C 1
ATOM 1317 O O . HIS A 1 165 ? -21.670 2.391 18.564 1.00 97.25 165 HIS A O 1
ATOM 1323 N N . ILE A 1 166 ? -22.028 4.006 20.077 1.00 97.50 166 ILE A N 1
ATOM 1324 C CA . ILE A 1 166 ? -21.672 5.126 19.201 1.00 97.50 166 ILE A CA 1
ATOM 1325 C C . ILE A 1 166 ? -20.143 5.299 19.181 1.00 97.50 166 ILE A C 1
ATOM 1327 O O . ILE A 1 166 ? -19.560 5.408 20.267 1.00 97.50 166 ILE A O 1
ATOM 1331 N N . PRO A 1 167 ? -19.494 5.376 17.999 1.00 97.00 167 PRO A N 1
ATOM 1332 C CA . PRO A 1 167 ? -18.059 5.626 17.902 1.00 97.00 167 PRO A CA 1
ATOM 1333 C C . PRO A 1 167 ? -17.594 6.846 18.711 1.00 97.00 167 PRO A C 1
ATOM 1335 O O . PRO A 1 167 ? -18.323 7.828 18.852 1.00 97.00 167 PRO A O 1
ATOM 1338 N N . PHE A 1 168 ? -16.373 6.770 19.240 1.00 97.25 168 PHE A N 1
ATOM 1339 C CA . PHE A 1 168 ? -15.708 7.751 20.112 1.00 97.25 168 PHE A CA 1
ATOM 1340 C C . PHE A 1 168 ? -16.282 7.921 21.528 1.00 97.25 168 PHE A C 1
ATOM 1342 O O . PHE A 1 168 ? -15.671 8.614 22.341 1.00 97.25 168 PHE A O 1
ATOM 1349 N N . ARG A 1 169 ? -17.404 7.278 21.877 1.00 97.62 169 ARG A N 1
ATOM 1350 C CA . ARG A 1 169 ? -17.888 7.236 23.269 1.00 97.62 169 ARG A CA 1
ATOM 1351 C C . ARG A 1 169 ? -17.225 6.105 24.055 1.00 97.62 169 ARG A C 1
ATOM 1353 O O . ARG A 1 169 ? -16.903 5.070 23.476 1.00 97.62 169 ARG A O 1
ATOM 1360 N N . SER A 1 170 ? -17.044 6.298 25.360 1.00 97.44 170 SER A N 1
ATOM 1361 C CA . SER A 1 170 ? -16.469 5.293 26.262 1.00 97.44 170 SER A CA 1
ATOM 1362 C C . SER A 1 170 ? -17.517 4.309 26.778 1.00 97.44 170 SER A C 1
ATOM 1364 O O . SER A 1 170 ? -18.619 4.714 27.148 1.00 97.44 170 SER A O 1
ATOM 1366 N N . TYR A 1 171 ? -17.152 3.030 26.838 1.00 96.88 171 TYR A N 1
ATOM 1367 C CA . TYR A 1 171 ? -17.959 1.945 27.400 1.00 96.88 171 TYR A CA 1
ATOM 1368 C C . TYR A 1 171 ? -17.055 0.933 28.103 1.00 96.88 171 TYR A C 1
ATOM 1370 O O . TYR A 1 171 ? -15.857 0.876 27.826 1.00 96.88 171 TYR A O 1
ATOM 1378 N N . LEU A 1 172 ? -17.630 0.101 28.970 1.00 94.81 172 LEU A N 1
ATOM 1379 C CA . LEU A 1 172 ? -16.944 -1.091 29.461 1.00 94.81 172 LEU A CA 1
ATOM 1380 C C . LEU A 1 172 ? -16.965 -2.163 28.369 1.00 94.81 172 LEU A C 1
ATOM 1382 O O . LEU A 1 172 ? -18.029 -2.516 27.859 1.00 94.81 172 LEU A O 1
ATOM 1386 N N . ASP A 1 173 ? -15.794 -2.669 28.004 1.00 88.69 173 ASP A N 1
ATOM 1387 C CA . ASP A 1 173 ? -15.681 -3.811 27.105 1.00 88.69 173 ASP A CA 1
ATOM 1388 C C . ASP A 1 173 ? -16.014 -5.135 27.818 1.00 88.69 173 ASP A C 1
ATOM 1390 O O . ASP A 1 173 ? -16.277 -5.186 29.021 1.00 88.69 173 ASP A O 1
ATOM 1394 N N . GLN A 1 174 ? -15.976 -6.244 27.076 1.00 84.50 174 GLN A N 1
ATOM 1395 C CA . GLN A 1 174 ? -16.247 -7.582 27.620 1.00 84.50 174 GLN A CA 1
ATOM 1396 C C . GLN A 1 174 ? -15.278 -8.015 28.737 1.00 84.50 174 GLN A C 1
ATOM 1398 O O . GLN A 1 174 ? -15.587 -8.940 29.484 1.00 84.50 174 GLN A O 1
ATOM 1403 N N . SER A 1 175 ? -14.114 -7.366 28.860 1.00 87.75 175 SER A N 1
ATOM 1404 C CA . SER A 1 175 ? -13.143 -7.599 29.935 1.00 87.75 175 SER A CA 1
ATOM 1405 C C . SER A 1 175 ? -13.343 -6.678 31.146 1.00 87.75 175 SER A C 1
ATOM 1407 O O . SER A 1 175 ? -12.587 -6.768 32.112 1.00 87.75 175 SER A O 1
ATOM 1409 N N . GLY A 1 176 ? -14.354 -5.804 31.109 1.00 89.50 176 GLY A N 1
ATOM 1410 C CA . GLY A 1 176 ? -14.629 -4.814 32.147 1.00 89.50 176 GLY A CA 1
ATOM 1411 C C . GLY A 1 176 ? -13.705 -3.595 32.102 1.00 89.50 176 GLY A C 1
ATOM 1412 O O . GLY A 1 176 ? -13.653 -2.848 33.076 1.00 89.50 176 GLY A O 1
ATOM 1413 N N . GLN A 1 177 ? -12.965 -3.381 31.010 1.00 91.69 177 GLN A N 1
ATOM 1414 C CA . GLN A 1 177 ? -12.105 -2.209 30.838 1.00 91.69 177 GLN A CA 1
ATOM 1415 C C . GLN A 1 177 ? -12.835 -1.102 30.084 1.00 91.69 177 GLN A C 1
ATOM 1417 O O . GLN A 1 177 ? -13.504 -1.358 29.084 1.00 91.69 177 GLN A O 1
ATOM 1422 N N . GLU A 1 178 ? -12.664 0.141 30.530 1.00 95.50 178 GLU A N 1
ATOM 1423 C CA . GLU A 1 178 ? -13.186 1.300 29.811 1.00 95.50 178 GLU A CA 1
ATOM 1424 C C . GLU A 1 178 ? -12.411 1.518 28.502 1.00 95.50 178 GLU A C 1
ATOM 1426 O O . GLU A 1 178 ? -11.185 1.655 28.499 1.00 95.50 178 GLU A O 1
ATOM 1431 N N . LYS A 1 179 ? -13.129 1.548 27.375 1.00 94.88 179 LYS A N 1
ATOM 1432 C CA . LYS A 1 179 ? -12.578 1.775 26.034 1.00 94.88 179 LYS A CA 1
ATOM 1433 C C . LYS A 1 179 ? -13.495 2.662 25.205 1.00 94.88 179 LYS A C 1
ATOM 1435 O O . LYS A 1 179 ? -14.717 2.566 25.294 1.00 94.88 179 LYS A O 1
ATOM 1440 N N . GLN A 1 180 ? -12.902 3.486 24.341 1.00 96.94 180 GLN A N 1
ATOM 1441 C CA . GLN A 1 180 ? -13.656 4.216 23.325 1.00 96.94 180 GLN A CA 1
ATOM 1442 C C . GLN A 1 180 ? -14.099 3.275 22.200 1.00 96.94 180 GLN A C 1
ATOM 1444 O O . GLN A 1 180 ? -13.295 2.526 21.635 1.00 96.94 180 GLN A O 1
ATOM 1449 N N . ALA A 1 181 ? -15.385 3.330 21.862 1.00 97.62 181 ALA A N 1
ATOM 1450 C CA . ALA A 1 181 ? -15.955 2.551 20.778 1.00 97.62 181 ALA A CA 1
ATOM 1451 C C . ALA A 1 181 ? -15.403 3.000 19.419 1.00 97.62 181 ALA A C 1
ATOM 1453 O O . ALA A 1 181 ? -15.312 4.189 19.116 1.00 97.62 181 ALA A O 1
ATOM 1454 N N . HIS A 1 182 ? -15.096 2.026 18.578 1.00 98.06 182 HIS A N 1
ATOM 1455 C CA . HIS A 1 182 ? -14.828 2.174 17.154 1.00 98.06 182 HIS A CA 1
ATOM 1456 C C . HIS A 1 182 ? -15.389 0.938 16.439 1.00 98.06 182 HIS A C 1
ATOM 1458 O O . HIS A 1 182 ? -15.912 0.019 17.081 1.00 98.06 182 HIS A O 1
ATOM 1464 N N . PHE A 1 183 ? -15.298 0.898 15.116 1.00 97.94 183 PHE A N 1
ATOM 1465 C CA . PHE A 1 183 ? -15.635 -0.293 14.348 1.00 97.94 183 PHE A CA 1
ATOM 1466 C C . PHE A 1 183 ? -14.470 -0.767 13.496 1.00 97.94 183 PHE A C 1
ATOM 1468 O O . PHE A 1 183 ? -13.803 0.014 12.825 1.00 97.94 183 PHE A O 1
ATOM 1475 N N . ASN A 1 184 ? -14.239 -2.070 13.504 1.00 98.50 184 ASN A N 1
ATOM 1476 C CA . ASN A 1 184 ? -13.268 -2.716 12.646 1.00 98.50 184 ASN A CA 1
ATOM 1477 C C . ASN A 1 184 ? -13.909 -2.996 11.287 1.00 98.50 184 ASN A C 1
ATOM 1479 O O . ASN A 1 184 ? -14.959 -3.639 11.212 1.00 98.50 184 ASN A O 1
ATOM 1483 N N . TYR A 1 185 ? -13.274 -2.550 10.207 1.00 98.44 185 TYR A N 1
ATOM 1484 C CA . TYR A 1 185 ? -13.651 -2.949 8.855 1.00 98.44 185 TYR A CA 1
ATOM 1485 C C . TYR A 1 185 ? -13.309 -4.427 8.666 1.00 98.44 185 TYR A C 1
ATOM 1487 O O . TYR A 1 185 ? -12.142 -4.769 8.495 1.00 98.44 185 TYR A O 1
ATOM 1495 N N . ARG A 1 186 ? -14.309 -5.308 8.713 1.00 97.88 186 ARG A N 1
ATOM 1496 C CA . ARG A 1 186 ? -14.154 -6.745 8.458 1.00 97.88 186 ARG A CA 1
ATOM 1497 C C . ARG A 1 186 ? -14.801 -7.133 7.146 1.00 97.88 186 ARG A C 1
ATOM 1499 O O . ARG A 1 186 ? -15.758 -6.492 6.696 1.00 97.88 186 ARG A O 1
ATOM 1506 N N . LYS A 1 187 ? -14.328 -8.252 6.591 1.00 96.44 187 LYS A N 1
ATOM 1507 C CA . LYS A 1 187 ? -14.832 -8.802 5.323 1.00 96.44 187 LYS A CA 1
ATOM 1508 C C . LYS A 1 187 ? -14.736 -7.749 4.221 1.00 96.44 187 LYS A C 1
ATOM 1510 O O . LYS A 1 187 ? -15.742 -7.313 3.657 1.00 96.44 187 LYS A O 1
ATOM 1515 N N . ILE A 1 188 ? -13.517 -7.273 3.990 1.00 96.88 188 ILE A N 1
ATOM 1516 C CA . ILE A 1 188 ? -13.238 -6.296 2.940 1.00 96.88 188 ILE A CA 1
ATOM 1517 C C . ILE A 1 188 ? -13.450 -6.978 1.590 1.00 96.88 188 ILE A C 1
ATOM 1519 O O . ILE A 1 188 ? -12.842 -8.004 1.299 1.00 96.88 188 ILE A O 1
ATOM 1523 N N . VAL A 1 189 ? -14.343 -6.412 0.779 1.00 96.12 189 VAL A N 1
ATOM 1524 C CA . VAL A 1 189 ? -14.782 -7.014 -0.488 1.00 96.12 189 VAL A CA 1
ATOM 1525 C C . VAL A 1 189 ? -13.898 -6.543 -1.631 1.00 96.12 189 VAL A C 1
ATOM 1527 O O . VAL A 1 189 ? -13.452 -7.334 -2.459 1.00 96.12 189 VAL A O 1
ATOM 1530 N N . ARG A 1 190 ? -13.666 -5.229 -1.702 1.00 96.56 190 ARG A N 1
ATOM 1531 C CA . ARG A 1 190 ? -12.961 -4.612 -2.825 1.00 96.56 190 ARG A CA 1
ATOM 1532 C C . ARG A 1 190 ? -12.384 -3.256 -2.453 1.00 96.56 190 ARG A C 1
ATOM 1534 O O . ARG A 1 190 ? -13.062 -2.451 -1.810 1.00 96.56 190 ARG A O 1
ATOM 1541 N N . VAL A 1 191 ? -11.183 -2.984 -2.957 1.00 98.12 191 VAL A N 1
ATOM 1542 C CA . VAL A 1 191 ? -10.617 -1.635 -3.063 1.00 98.12 191 VAL A CA 1
ATOM 1543 C C . VAL A 1 191 ? -11.076 -1.023 -4.384 1.00 98.12 191 VAL A C 1
ATOM 1545 O O . VAL A 1 191 ? -10.928 -1.619 -5.451 1.00 98.12 191 VAL A O 1
ATOM 1548 N N . LEU A 1 192 ? -11.711 0.141 -4.298 1.00 97.56 192 LEU A N 1
ATOM 1549 C CA . LEU A 1 192 ? -12.241 0.871 -5.446 1.00 97.56 192 LEU A CA 1
ATOM 1550 C C . LEU A 1 192 ? -11.172 1.791 -6.031 1.00 97.56 192 LEU A C 1
ATOM 1552 O O . LEU A 1 192 ? -11.034 1.865 -7.250 1.00 97.56 192 LEU A O 1
ATOM 1556 N N . GLU A 1 193 ? -10.435 2.476 -5.158 1.00 98.19 193 GLU A N 1
ATOM 1557 C CA . GLU A 1 193 ? -9.393 3.435 -5.508 1.00 98.19 193 GLU A CA 1
ATOM 1558 C C . GLU A 1 193 ? -8.511 3.753 -4.292 1.00 98.19 193 GLU A C 1
ATOM 1560 O O . GLU A 1 193 ? -8.857 3.428 -3.152 1.00 98.19 193 GLU A O 1
ATOM 1565 N N . THR A 1 194 ? -7.393 4.425 -4.545 1.00 98.50 194 THR A N 1
ATOM 1566 C CA . THR A 1 194 ? -6.663 5.197 -3.531 1.00 98.50 194 THR A CA 1
ATOM 1567 C C . THR A 1 194 ? -6.632 6.661 -3.944 1.00 98.50 194 THR A C 1
ATOM 1569 O O . THR A 1 194 ? -6.488 6.949 -5.126 1.00 98.50 194 THR A O 1
ATOM 1572 N N . SER A 1 195 ? -6.644 7.590 -3.001 1.00 98.12 195 SER A N 1
ATOM 1573 C CA . SER A 1 195 ? -6.701 9.018 -3.302 1.00 98.12 195 SER A CA 1
ATOM 1574 C C . SER A 1 195 ? -5.534 9.793 -2.716 1.00 98.12 195 SER A C 1
ATOM 1576 O O . SER A 1 195 ? -5.177 9.615 -1.551 1.00 98.12 195 SER A O 1
ATOM 1578 N N . LEU A 1 196 ? -5.002 10.716 -3.515 1.00 98.00 196 LEU A N 1
ATOM 1579 C CA . LEU A 1 196 ? -4.113 11.780 -3.065 1.00 98.00 196 LEU A CA 1
ATOM 1580 C C . LEU A 1 196 ? -4.968 12.882 -2.435 1.00 98.00 196 LEU A C 1
ATOM 1582 O O . LEU A 1 196 ? -5.859 13.435 -3.090 1.00 98.00 196 LEU A O 1
ATOM 1586 N N . VAL A 1 197 ? -4.731 13.187 -1.161 1.00 95.81 197 VAL A N 1
ATOM 1587 C CA . VAL A 1 197 ? -5.531 14.154 -0.403 1.00 95.81 197 VAL A CA 1
ATOM 1588 C C . VAL A 1 197 ? -4.640 15.123 0.370 1.00 95.81 197 VAL A C 1
ATOM 1590 O O . VAL A 1 197 ? -3.494 14.832 0.711 1.00 95.81 197 VAL A O 1
ATOM 1593 N N . TYR A 1 198 ? -5.178 16.304 0.669 1.00 90.75 198 TYR A N 1
ATOM 1594 C CA . TYR A 1 198 ? -4.521 17.246 1.578 1.00 90.75 198 TYR A CA 1
ATOM 1595 C C . TYR A 1 198 ? -4.601 16.772 3.039 1.00 90.75 198 TYR A C 1
ATOM 1597 O O . TYR A 1 198 ? -3.758 17.150 3.848 1.00 90.75 198 TYR A O 1
ATOM 1605 N N . ARG A 1 199 ? -5.612 15.953 3.378 1.00 92.25 199 ARG A N 1
ATOM 1606 C CA . ARG A 1 199 ? -5.785 15.328 4.694 1.00 92.25 199 ARG A CA 1
ATOM 1607 C C . ARG A 1 199 ? -6.606 14.040 4.598 1.00 92.25 199 ARG A C 1
ATOM 1609 O O . ARG A 1 199 ? -7.726 14.054 4.087 1.00 92.25 199 ARG A O 1
ATOM 1616 N N . GLY A 1 200 ? -6.039 12.940 5.069 1.00 93.44 200 GLY A N 1
ATOM 1617 C CA . GLY A 1 200 ? -6.640 11.618 5.142 1.00 93.44 200 GLY A CA 1
ATOM 1618 C C . GLY A 1 200 ? -7.436 11.410 6.430 1.00 93.44 200 GLY A C 1
ATOM 1619 O O . GLY A 1 200 ? -7.348 12.170 7.393 1.00 93.44 200 GLY A O 1
ATOM 1620 N N . ALA A 1 201 ? -8.255 10.358 6.436 1.00 95.56 201 ALA A N 1
ATOM 1621 C CA . ALA A 1 201 ? -9.028 9.968 7.615 1.00 95.56 201 ALA A CA 1
ATOM 1622 C C . ALA A 1 201 ? -8.193 9.153 8.613 1.00 95.56 201 ALA A C 1
ATOM 1624 O O . ALA A 1 201 ? -8.428 9.222 9.818 1.00 95.56 201 ALA A O 1
ATOM 1625 N N . ILE A 1 202 ? -7.254 8.347 8.106 1.00 96.88 202 ILE A N 1
ATOM 1626 C CA . ILE A 1 202 ? -6.319 7.572 8.923 1.00 96.88 202 ILE A CA 1
ATOM 1627 C C . ILE A 1 202 ? -5.195 8.524 9.355 1.00 96.88 202 ILE A C 1
ATOM 1629 O O . ILE A 1 202 ? -4.589 9.154 8.485 1.00 96.88 202 ILE A O 1
ATOM 1633 N N . PRO A 1 203 ? -4.901 8.644 10.661 1.00 95.19 203 PRO A N 1
ATOM 1634 C CA . PRO A 1 203 ? -3.825 9.506 11.136 1.00 95.19 203 PRO A CA 1
ATOM 1635 C C . PRO A 1 203 ? -2.467 9.111 10.550 1.00 95.19 203 PRO A C 1
ATOM 1637 O O . PRO A 1 203 ? -2.169 7.924 10.432 1.00 95.19 203 PRO A O 1
ATOM 1640 N N . ASP A 1 204 ? -1.633 10.108 10.251 1.00 94.94 204 ASP A N 1
ATOM 1641 C CA . ASP A 1 204 ? -0.218 9.966 9.872 1.00 94.94 204 ASP A CA 1
ATOM 1642 C C . ASP A 1 204 ? 0.053 9.232 8.546 1.00 94.94 204 ASP A C 1
ATOM 1644 O O . ASP A 1 204 ? 1.173 8.759 8.303 1.00 94.94 204 ASP A O 1
ATOM 1648 N N . THR A 1 205 ? -0.950 9.124 7.666 1.00 97.00 205 THR A N 1
ATOM 1649 C CA . THR A 1 205 ? -0.672 8.727 6.277 1.00 97.00 205 THR A CA 1
ATOM 1650 C C . THR A 1 205 ? 0.298 9.722 5.653 1.00 97.00 205 THR A C 1
ATOM 1652 O O . THR A 1 205 ? 0.278 10.911 5.969 1.00 97.00 205 THR A O 1
ATOM 1655 N N . SER A 1 206 ? 1.200 9.247 4.801 1.00 95.62 206 SER A N 1
ATOM 1656 C CA . SER A 1 206 ? 2.201 10.130 4.203 1.00 95.62 206 SER A CA 1
ATOM 1657 C C . SER A 1 206 ? 2.797 9.571 2.925 1.00 95.62 206 SER A C 1
ATOM 1659 O O . SER A 1 206 ? 2.827 8.356 2.724 1.00 95.62 206 SER A O 1
ATOM 1661 N N . PHE A 1 207 ? 3.315 10.458 2.078 1.00 94.88 207 PHE A N 1
ATOM 1662 C CA . PHE A 1 207 ? 4.089 10.087 0.896 1.00 94.88 207 PHE A CA 1
ATOM 1663 C C . PHE A 1 207 ? 5.570 9.881 1.214 1.00 94.88 207 PHE A C 1
ATOM 1665 O O . PHE A 1 207 ? 6.107 10.381 2.204 1.00 94.88 207 PHE A O 1
ATOM 1672 N N . SER A 1 208 ? 6.239 9.113 0.361 1.00 87.69 208 SER A N 1
ATOM 1673 C CA . SER A 1 208 ? 7.661 8.825 0.458 1.00 87.69 208 SER A CA 1
ATOM 1674 C C . SER A 1 208 ? 8.281 8.684 -0.928 1.00 87.69 208 SER A C 1
ATOM 1676 O O . SER A 1 208 ? 7.750 7.991 -1.799 1.00 87.69 208 SER A O 1
ATOM 1678 N N . THR A 1 209 ? 9.446 9.302 -1.095 1.00 84.69 209 THR A N 1
ATOM 1679 C CA . THR A 1 209 ? 10.367 9.067 -2.214 1.00 84.69 209 THR A CA 1
ATOM 1680 C C . THR A 1 209 ? 11.228 7.824 -1.991 1.00 84.69 209 THR A C 1
ATOM 1682 O O . THR A 1 209 ? 11.829 7.306 -2.920 1.00 84.69 209 THR A O 1
ATOM 1685 N N . ASN A 1 210 ? 11.253 7.258 -0.778 1.00 82.31 210 ASN A N 1
ATOM 1686 C CA . ASN A 1 210 ? 11.953 6.003 -0.533 1.00 82.31 210 ASN A CA 1
ATOM 1687 C C . ASN A 1 210 ? 11.175 4.844 -1.178 1.00 82.31 210 ASN A C 1
ATOM 1689 O O . ASN A 1 210 ? 10.243 4.288 -0.587 1.00 82.31 210 ASN A O 1
ATOM 1693 N N . LEU A 1 211 ? 11.573 4.471 -2.393 1.00 75.50 211 LEU A N 1
ATOM 1694 C CA . LEU A 1 211 ? 10.911 3.438 -3.186 1.00 75.50 211 LEU A CA 1
ATOM 1695 C C . LEU A 1 211 ? 11.338 2.008 -2.844 1.00 75.50 211 LEU A C 1
ATOM 1697 O O . LEU A 1 211 ? 10.750 1.093 -3.410 1.00 75.50 211 LEU A O 1
ATOM 1701 N N . GLY A 1 212 ? 12.288 1.808 -1.924 1.00 55.50 212 GLY A N 1
ATOM 1702 C CA . GLY A 1 212 ? 12.676 0.513 -1.353 1.00 55.50 212 GLY A CA 1
ATOM 1703 C C . GLY A 1 212 ? 12.418 -0.714 -2.239 1.00 55.50 212 GLY A C 1
ATOM 1704 O O . GLY A 1 212 ? 11.397 -1.391 -2.097 1.00 55.50 212 GLY A O 1
ATOM 1705 N N . PHE A 1 213 ? 13.355 -1.026 -3.130 1.00 41.69 213 PHE A N 1
ATOM 1706 C CA . PHE A 1 213 ? 13.569 -2.397 -3.589 1.00 41.69 213 PHE A CA 1
ATOM 1707 C C . PHE A 1 213 ? 14.700 -2.946 -2.731 1.00 41.69 213 PHE A C 1
ATOM 1709 O O . PHE A 1 213 ? 15.779 -2.371 -2.779 1.00 41.69 213 PHE A O 1
ATOM 1716 N N . TYR A 1 214 ? 14.420 -3.948 -1.890 1.00 40.25 214 TYR A N 1
ATOM 1717 C CA . TYR A 1 214 ? 15.370 -4.676 -1.032 1.00 40.25 214 TYR A CA 1
ATOM 1718 C C . TYR A 1 214 ? 16.785 -4.065 -0.922 1.00 40.25 214 TYR A C 1
ATOM 1720 O O . TYR A 1 214 ? 17.779 -4.604 -1.392 1.00 40.25 214 TYR A O 1
ATOM 1728 N N . GLN A 1 215 ? 16.872 -2.932 -0.238 1.00 35.28 215 GLN A N 1
ATOM 1729 C CA . GLN 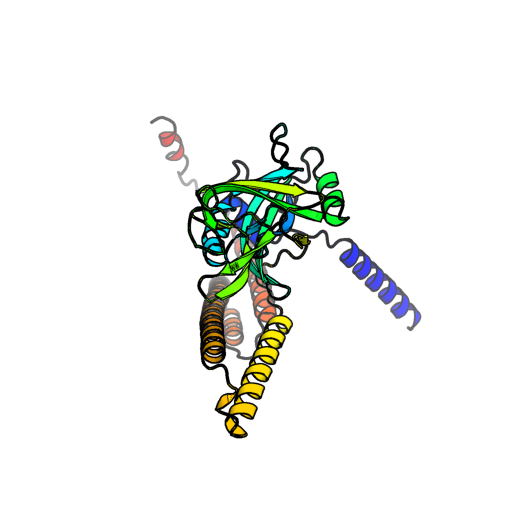A 1 215 ? 18.058 -2.522 0.493 1.00 35.28 215 GLN A CA 1
ATOM 1730 C C . GLN A 1 215 ? 17.554 -2.206 1.885 1.00 35.28 215 GLN A C 1
ATOM 1732 O O . GLN A 1 215 ? 17.369 -1.056 2.263 1.00 35.28 215 GLN A O 1
ATOM 1737 N N . LYS A 1 216 ? 17.302 -3.266 2.656 1.00 36.91 216 LYS A N 1
ATOM 1738 C CA . LYS A 1 216 ? 17.589 -3.159 4.079 1.00 36.91 216 LYS A CA 1
ATOM 1739 C C . LYS A 1 216 ? 19.083 -2.864 4.097 1.00 36.91 216 LYS A C 1
ATOM 1741 O O . LYS A 1 216 ? 19.870 -3.715 3.672 1.00 36.91 216 LYS A O 1
ATOM 1746 N N . SER A 1 217 ? 19.460 -1.621 4.368 1.00 38.09 217 SER A N 1
ATOM 1747 C CA . SER A 1 217 ? 20.875 -1.278 4.413 1.00 38.09 217 SER A CA 1
ATOM 1748 C C . SER A 1 217 ? 21.536 -2.214 5.430 1.00 38.09 217 SER A C 1
ATOM 1750 O O . SER A 1 217 ? 20.884 -2.678 6.369 1.00 38.09 217 SER A O 1
ATOM 1752 N N . LEU A 1 218 ? 22.818 -2.544 5.255 1.00 39.22 218 LEU A N 1
ATOM 1753 C CA . LEU A 1 218 ? 23.541 -3.310 6.279 1.00 39.22 218 LEU A CA 1
ATOM 1754 C C . LEU A 1 218 ? 23.385 -2.648 7.663 1.00 39.22 218 LEU A C 1
ATOM 1756 O O . LEU A 1 218 ? 23.274 -3.358 8.657 1.00 39.22 218 LEU A O 1
ATOM 1760 N N . SER A 1 219 ? 23.239 -1.317 7.702 1.00 42.19 219 SER A N 1
ATOM 1761 C CA . SER A 1 219 ? 22.869 -0.547 8.892 1.00 42.19 219 SER A CA 1
ATOM 1762 C C . SER A 1 219 ? 21.491 -0.885 9.466 1.00 42.19 219 SER A C 1
ATOM 1764 O O . SER A 1 219 ? 21.411 -1.067 10.671 1.00 42.19 219 SER A O 1
ATOM 1766 N N . ASP A 1 220 ? 20.441 -1.048 8.657 1.00 40.16 220 ASP A N 1
ATOM 1767 C CA . ASP A 1 220 ? 19.092 -1.395 9.146 1.00 40.16 220 ASP A CA 1
ATOM 1768 C C . ASP A 1 220 ? 19.041 -2.837 9.684 1.00 40.16 220 ASP A C 1
ATOM 1770 O O . ASP A 1 220 ? 18.329 -3.148 10.637 1.00 40.16 220 ASP A O 1
ATOM 1774 N N . ILE A 1 221 ? 19.818 -3.747 9.083 1.00 46.69 221 ILE A N 1
ATOM 1775 C CA . ILE A 1 221 ? 19.979 -5.120 9.586 1.00 46.69 221 ILE A CA 1
ATOM 1776 C C . ILE A 1 221 ? 20.776 -5.121 10.895 1.00 46.69 221 ILE A C 1
ATOM 1778 O O . ILE A 1 221 ? 20.460 -5.886 11.807 1.00 46.69 221 ILE A O 1
ATOM 1782 N N . ASP A 1 222 ? 21.814 -4.295 10.995 1.00 49.47 222 ASP A N 1
ATOM 1783 C CA . ASP A 1 222 ? 22.630 -4.178 12.202 1.00 49.47 222 ASP A CA 1
ATOM 1784 C C . ASP A 1 222 ? 21.895 -3.457 13.338 1.00 49.47 222 ASP A C 1
ATOM 1786 O O . ASP A 1 222 ? 22.112 -3.786 14.505 1.00 49.47 222 ASP A O 1
ATOM 1790 N N . GLU A 1 223 ? 20.992 -2.533 13.021 1.00 50.75 223 GLU A N 1
ATOM 1791 C CA . GLU A 1 223 ? 20.117 -1.865 13.983 1.00 50.75 223 GLU A CA 1
ATOM 1792 C C . GLU A 1 223 ? 19.062 -2.836 14.527 1.00 50.75 223 GLU A C 1
ATOM 1794 O O . GLU A 1 223 ? 18.970 -3.007 15.743 1.00 50.75 223 GLU A O 1
ATOM 1799 N N . ASP A 1 224 ? 18.393 -3.604 13.660 1.00 50.44 224 ASP A N 1
ATOM 1800 C CA . ASP A 1 224 ? 17.483 -4.676 14.085 1.00 50.44 224 ASP A CA 1
ATOM 1801 C C . ASP A 1 224 ? 18.199 -5.748 14.926 1.00 50.44 224 ASP A C 1
ATOM 1803 O O . ASP A 1 224 ? 17.669 -6.213 15.939 1.00 50.44 224 ASP A O 1
ATOM 1807 N N . LYS A 1 225 ? 19.432 -6.128 14.554 1.00 58.12 225 LYS A N 1
ATOM 1808 C CA . LYS A 1 225 ? 20.264 -7.051 15.347 1.00 58.12 225 LYS A CA 1
ATOM 1809 C C . LYS A 1 225 ? 20.635 -6.462 16.706 1.00 58.12 225 LYS A C 1
ATOM 1811 O O . LYS A 1 225 ? 20.606 -7.196 17.692 1.00 58.12 225 LYS A O 1
ATOM 1816 N N . LYS A 1 226 ? 20.990 -5.176 16.783 1.00 65.00 226 LYS A N 1
ATOM 1817 C CA . LYS A 1 226 ? 21.310 -4.499 18.052 1.00 65.00 226 LYS A CA 1
ATOM 1818 C C . LYS A 1 226 ? 20.101 -4.448 18.973 1.00 65.00 226 LYS A C 1
ATOM 1820 O O . LYS A 1 226 ? 20.225 -4.861 20.122 1.00 65.00 226 LYS A O 1
ATOM 1825 N N . VAL A 1 227 ? 18.943 -4.043 18.454 1.00 60.72 227 VAL A N 1
ATOM 1826 C CA . VAL A 1 227 ? 17.680 -4.020 19.206 1.00 60.72 227 VAL A CA 1
ATOM 1827 C C . VAL A 1 227 ? 17.342 -5.421 19.723 1.00 60.72 227 VAL A C 1
ATOM 1829 O O . VAL A 1 227 ? 17.016 -5.588 20.896 1.00 60.72 227 VAL A O 1
ATOM 1832 N N . LEU A 1 228 ? 17.505 -6.457 18.896 1.00 58.16 228 LEU A N 1
ATOM 1833 C CA . LEU A 1 228 ? 17.311 -7.851 19.308 1.00 58.16 228 LEU A CA 1
ATOM 1834 C C . LEU A 1 228 ? 18.276 -8.291 20.417 1.00 58.16 228 LEU A C 1
ATOM 1836 O O . LEU A 1 228 ? 17.859 -8.935 21.380 1.00 58.16 228 LEU A O 1
ATOM 1840 N N . VAL A 1 229 ? 19.560 -7.947 20.302 1.00 69.00 229 VAL A N 1
ATOM 1841 C CA . VAL A 1 229 ? 20.580 -8.265 21.313 1.00 69.00 229 VAL A CA 1
ATOM 1842 C C . VAL A 1 229 ? 20.305 -7.533 22.628 1.00 69.00 229 VAL A C 1
ATOM 1844 O O . VAL A 1 229 ? 20.480 -8.125 23.695 1.00 69.00 229 VAL A O 1
ATOM 1847 N N . GLU A 1 230 ? 19.842 -6.286 22.575 1.00 69.31 230 GLU A N 1
ATOM 1848 C CA . GLU A 1 230 ? 19.458 -5.507 23.755 1.00 69.31 230 GLU A CA 1
ATOM 1849 C C . GLU A 1 230 ? 18.232 -6.101 24.449 1.00 69.31 230 GLU A C 1
ATOM 1851 O O . GLU A 1 230 ? 18.303 -6.388 25.644 1.00 69.31 230 GLU A O 1
ATOM 1856 N N . VAL A 1 231 ? 17.162 -6.399 23.705 1.00 62.06 231 VAL A N 1
ATOM 1857 C CA . VAL A 1 231 ? 15.937 -7.018 24.238 1.00 62.06 231 VAL A CA 1
ATOM 1858 C C . VAL A 1 231 ? 16.243 -8.377 24.878 1.00 62.06 231 VAL A C 1
ATOM 1860 O O . VAL A 1 231 ? 15.878 -8.630 26.029 1.00 62.06 231 VAL A O 1
ATOM 1863 N N . LEU A 1 232 ? 16.982 -9.250 24.185 1.00 64.56 232 LEU A N 1
ATOM 1864 C CA . LEU A 1 232 ? 17.391 -10.550 24.733 1.00 64.56 232 LEU A CA 1
ATOM 1865 C C . LEU A 1 232 ? 18.340 -10.394 25.934 1.00 64.56 232 LEU A C 1
ATOM 1867 O O . LEU A 1 232 ? 18.281 -11.179 26.885 1.00 64.56 232 LEU A O 1
ATOM 1871 N N . GLY A 1 233 ? 19.195 -9.369 25.921 1.00 70.44 233 GLY A N 1
ATOM 1872 C CA . GLY A 1 233 ? 20.082 -9.011 27.024 1.00 70.44 233 GLY A CA 1
ATOM 1873 C C . GLY A 1 233 ? 19.328 -8.545 28.271 1.00 70.44 233 GLY A C 1
ATOM 1874 O O . GLY A 1 233 ? 19.689 -8.932 29.386 1.00 70.44 233 GLY A O 1
ATOM 1875 N N . GLU A 1 234 ? 18.262 -7.763 28.107 1.00 67.12 234 GLU A N 1
ATOM 1876 C CA . GLU A 1 234 ? 17.379 -7.340 29.195 1.00 67.12 234 GLU A CA 1
ATOM 1877 C C . GLU A 1 234 ? 16.623 -8.520 29.802 1.00 67.12 234 GLU A C 1
ATOM 1879 O O . GLU A 1 234 ? 16.650 -8.692 31.024 1.00 67.12 234 GLU A O 1
ATOM 1884 N N . TYR A 1 235 ? 16.038 -9.391 28.978 1.00 64.75 235 TYR A N 1
ATOM 1885 C CA . TYR A 1 235 ? 15.374 -10.598 29.475 1.00 64.75 235 TYR A CA 1
ATOM 1886 C C . TYR A 1 235 ? 16.357 -11.537 30.189 1.00 64.75 235 TYR A C 1
ATOM 1888 O O . TYR A 1 235 ? 16.047 -12.044 31.269 1.00 64.75 235 TYR A O 1
ATOM 1896 N N . LYS A 1 236 ? 17.587 -11.700 29.676 1.00 69.31 236 LYS A N 1
ATOM 1897 C CA . LYS A 1 236 ? 18.649 -12.457 30.362 1.00 69.31 236 LYS A CA 1
ATOM 1898 C C . LYS A 1 236 ? 18.959 -11.868 31.741 1.00 69.31 236 LYS A C 1
ATOM 1900 O O . LYS A 1 236 ? 19.043 -12.619 32.711 1.00 69.31 236 LYS A O 1
ATOM 1905 N N . LYS A 1 237 ? 19.085 -10.540 31.862 1.00 69.25 237 LYS A N 1
ATOM 1906 C CA . LYS A 1 237 ? 19.302 -9.860 33.156 1.00 69.25 237 LYS A CA 1
ATOM 1907 C C . LYS A 1 237 ? 18.129 -10.068 34.119 1.00 69.25 237 LYS A C 1
ATOM 1909 O O . LYS A 1 237 ? 18.355 -10.282 35.308 1.00 69.25 237 LYS A O 1
ATOM 1914 N N . GLN A 1 238 ? 16.891 -10.034 33.626 1.00 63.47 238 GLN A N 1
ATOM 1915 C CA . GLN A 1 238 ? 15.692 -10.250 34.445 1.00 63.47 238 GLN A CA 1
ATOM 1916 C C . GLN A 1 238 ? 15.585 -11.693 34.964 1.00 63.47 238 GLN A C 1
ATOM 1918 O O . GLN A 1 238 ? 15.249 -11.896 36.133 1.00 63.47 238 GLN A O 1
ATOM 1923 N N . ILE A 1 239 ? 15.935 -12.680 34.132 1.00 62.97 239 ILE A N 1
ATOM 1924 C CA . ILE A 1 239 ? 15.942 -14.107 34.487 1.00 62.97 239 ILE A CA 1
ATOM 1925 C C . ILE A 1 239 ? 17.062 -14.425 35.491 1.00 62.97 239 ILE A C 1
ATOM 1927 O O . ILE A 1 239 ? 16.820 -15.128 36.472 1.00 62.97 239 ILE A O 1
ATOM 1931 N N . VAL A 1 240 ? 18.271 -13.888 35.279 1.00 64.19 240 VAL A N 1
ATOM 1932 C CA . VAL A 1 240 ? 19.442 -14.134 36.145 1.00 64.19 240 VAL A CA 1
ATOM 1933 C C . VAL A 1 240 ? 19.294 -13.466 37.519 1.00 64.19 240 VAL A C 1
ATOM 1935 O O . VAL A 1 240 ? 19.705 -14.047 38.517 1.00 64.19 240 VAL A O 1
ATOM 1938 N N . ASN A 1 241 ? 18.638 -12.304 37.607 1.00 61.28 241 ASN A N 1
ATOM 1939 C CA . ASN A 1 241 ? 18.426 -11.586 38.875 1.00 61.28 241 ASN A CA 1
ATOM 1940 C C . ASN A 1 241 ? 17.209 -12.074 39.689 1.00 61.28 241 ASN A C 1
ATOM 1942 O O . ASN A 1 241 ? 16.741 -11.365 40.579 1.00 61.28 241 ASN A O 1
ATOM 1946 N N . GLY A 1 242 ? 16.662 -13.257 39.391 1.00 52.03 242 GLY A N 1
ATOM 1947 C CA . GLY A 1 242 ? 15.636 -13.899 40.224 1.00 52.03 242 GLY A CA 1
ATOM 1948 C C . GLY A 1 242 ? 14.255 -13.227 40.229 1.00 52.03 242 GLY A C 1
ATOM 1949 O O . GLY A 1 242 ? 13.391 -13.634 41.000 1.00 52.03 242 GLY A O 1
ATOM 1950 N N . LYS A 1 243 ? 13.986 -12.247 39.355 1.00 52.88 243 LYS A N 1
ATOM 1951 C CA . LYS A 1 243 ? 12.678 -11.568 39.243 1.00 52.88 243 LYS A CA 1
ATOM 1952 C C . LYS A 1 243 ? 11.712 -12.327 38.319 1.00 52.88 243 LYS A C 1
ATOM 1954 O O . LYS A 1 243 ? 11.147 -11.743 37.395 1.00 52.88 243 LYS A O 1
ATOM 1959 N N . LYS A 1 244 ? 11.510 -13.629 38.559 1.00 52.31 244 LYS A N 1
ATOM 1960 C CA . LYS A 1 244 ? 10.635 -14.495 37.734 1.00 52.31 244 LYS A CA 1
ATOM 1961 C C . LYS A 1 244 ? 9.177 -14.009 37.645 1.00 52.31 244 LYS A C 1
ATOM 1963 O O . LYS A 1 244 ? 8.511 -14.314 36.663 1.00 52.31 244 LYS A O 1
ATOM 1968 N N . GLU A 1 245 ? 8.700 -13.232 38.618 1.00 53.16 245 GLU A N 1
ATOM 1969 C CA . GLU A 1 245 ? 7.307 -12.754 38.693 1.00 53.16 245 GLU A CA 1
ATOM 1970 C C . GLU A 1 245 ? 6.999 -11.507 37.842 1.00 53.16 245 GLU A C 1
ATOM 1972 O O . GLU A 1 245 ? 5.837 -11.136 37.716 1.00 53.16 245 GLU A O 1
ATOM 1977 N N . LYS A 1 246 ? 8.002 -10.851 37.235 1.00 54.34 246 LYS A N 1
ATOM 1978 C CA . LYS A 1 246 ? 7.803 -9.635 36.412 1.00 54.34 246 LYS A CA 1
ATOM 1979 C C . LYS A 1 246 ? 8.001 -9.833 34.907 1.00 54.34 246 LYS A C 1
ATOM 1981 O O . LYS A 1 246 ? 7.907 -8.863 34.159 1.00 54.34 246 LYS A O 1
ATOM 1986 N N . VAL A 1 247 ? 8.285 -11.054 34.462 1.00 56.56 247 VAL A N 1
ATOM 1987 C CA . VAL A 1 247 ? 8.501 -11.342 33.040 1.00 56.56 247 VAL A CA 1
ATOM 1988 C C . VAL A 1 247 ? 7.163 -11.685 32.397 1.00 56.56 247 VAL A C 1
ATOM 1990 O O . VAL A 1 247 ? 6.516 -12.661 32.773 1.00 56.56 247 VAL A O 1
ATOM 1993 N N . ASP A 1 248 ? 6.749 -10.887 31.415 1.00 68.44 248 ASP A N 1
ATOM 1994 C CA . ASP A 1 248 ? 5.613 -11.223 30.560 1.00 68.44 248 ASP A CA 1
ATOM 1995 C C . ASP A 1 248 ? 6.019 -12.348 29.598 1.00 68.44 248 ASP A C 1
ATOM 1997 O O . ASP A 1 248 ? 6.575 -12.130 28.519 1.00 68.44 248 ASP A O 1
ATOM 2001 N N . TRP A 1 249 ? 5.757 -13.583 30.022 1.00 67.06 249 TRP A N 1
ATOM 2002 C CA . TRP A 1 249 ? 6.085 -14.792 29.271 1.00 67.06 249 TRP A CA 1
ATOM 2003 C C . TRP A 1 249 ? 5.361 -14.882 27.923 1.00 67.06 249 TRP A C 1
ATOM 2005 O O . TRP A 1 249 ? 5.884 -15.506 26.999 1.00 67.06 249 TRP A O 1
ATOM 2015 N N . LYS A 1 250 ? 4.188 -14.245 27.778 1.00 72.56 250 LYS A N 1
ATOM 2016 C CA . LYS A 1 250 ? 3.463 -14.205 26.499 1.00 72.56 250 LYS A CA 1
ATOM 2017 C C . LYS A 1 250 ? 4.159 -13.269 25.521 1.00 72.56 250 LYS A C 1
ATOM 2019 O O . LYS A 1 250 ? 4.356 -13.642 24.367 1.00 72.56 250 LYS A O 1
ATOM 2024 N N . LYS A 1 251 ? 4.577 -12.091 25.991 1.00 71.44 251 LYS A N 1
ATOM 2025 C CA . LYS A 1 251 ? 5.361 -11.149 25.187 1.00 71.44 251 LYS A CA 1
ATOM 2026 C C . LYS A 1 251 ? 6.703 -11.751 24.766 1.00 71.44 251 LYS A C 1
ATOM 2028 O O . LYS A 1 251 ? 7.040 -11.699 23.591 1.00 71.44 251 LYS A O 1
ATOM 2033 N N . LEU A 1 252 ? 7.413 -12.409 25.684 1.00 67.38 252 LEU A N 1
ATOM 2034 C CA . LEU A 1 252 ? 8.679 -13.075 25.369 1.00 67.38 252 LEU A CA 1
ATOM 2035 C C . LEU A 1 252 ? 8.515 -14.174 24.305 1.00 67.38 252 LEU A C 1
ATOM 2037 O O . LEU A 1 252 ? 9.349 -14.289 23.412 1.00 67.38 252 LEU A O 1
ATOM 2041 N N . ALA A 1 253 ? 7.444 -14.969 24.374 1.00 68.88 253 ALA A N 1
ATOM 2042 C CA . ALA A 1 253 ? 7.168 -15.991 23.366 1.00 68.88 253 ALA A CA 1
ATOM 2043 C C . ALA A 1 253 ? 6.897 -15.381 21.978 1.00 68.88 253 ALA A C 1
ATOM 2045 O O . ALA A 1 253 ? 7.410 -15.888 20.982 1.00 68.88 253 ALA A O 1
ATOM 2046 N N . LEU A 1 254 ? 6.145 -14.275 21.915 1.00 67.75 254 LEU A N 1
ATOM 2047 C CA . LEU A 1 254 ? 5.897 -13.530 20.675 1.00 67.75 254 LEU A CA 1
ATOM 2048 C C . LEU A 1 254 ? 7.184 -12.925 20.102 1.00 67.75 254 LEU A C 1
ATOM 2050 O O . LEU A 1 254 ? 7.438 -13.042 18.903 1.00 67.75 254 LEU A O 1
ATOM 2054 N N . ASP A 1 255 ? 8.011 -12.323 20.957 1.00 65.50 255 ASP A N 1
ATOM 2055 C CA . ASP A 1 255 ? 9.289 -11.736 20.558 1.00 65.50 255 ASP A CA 1
ATOM 2056 C C . ASP A 1 255 ? 10.232 -12.820 20.002 1.00 65.50 255 ASP A C 1
ATOM 2058 O O . ASP A 1 255 ? 10.811 -12.638 18.932 1.00 65.50 255 ASP A O 1
ATOM 2062 N N . LEU A 1 256 ? 10.335 -13.981 20.665 1.00 68.88 256 LEU A N 1
ATOM 2063 C CA . LEU A 1 256 ? 11.150 -15.120 20.215 1.00 68.88 256 LEU A CA 1
ATOM 2064 C C . LEU A 1 256 ? 10.665 -15.720 18.892 1.00 68.88 256 LEU A C 1
ATOM 2066 O O . LEU A 1 256 ? 11.484 -16.059 18.036 1.00 68.88 256 LEU A O 1
ATOM 2070 N N . GLU A 1 257 ? 9.352 -15.823 18.701 1.00 70.06 257 GLU A N 1
ATOM 2071 C CA . GLU A 1 257 ? 8.772 -16.297 17.444 1.00 70.06 257 GLU A CA 1
ATOM 2072 C C . GLU A 1 257 ? 9.072 -15.328 16.292 1.00 70.06 257 GLU A C 1
ATOM 2074 O O . GLU A 1 257 ? 9.431 -15.753 15.193 1.00 70.06 257 GLU A O 1
ATOM 2079 N N . ARG A 1 258 ? 9.044 -14.018 16.559 1.00 67.06 258 ARG A N 1
ATOM 2080 C CA . ARG A 1 258 ? 9.467 -12.997 15.594 1.00 67.06 258 ARG A CA 1
ATOM 2081 C C . ARG A 1 258 ? 10.951 -13.128 15.243 1.00 67.06 258 ARG A C 1
ATOM 2083 O O . ARG A 1 258 ? 11.302 -13.036 14.068 1.00 67.06 258 ARG A O 1
ATOM 2090 N N . VAL A 1 259 ? 11.823 -13.387 16.225 1.00 64.75 259 VAL A N 1
ATOM 2091 C CA . VAL A 1 259 ? 13.256 -13.643 15.969 1.00 64.75 259 VAL A CA 1
ATOM 2092 C C . VAL A 1 259 ? 13.435 -14.858 15.064 1.00 64.75 259 VAL A C 1
ATOM 2094 O O . VAL A 1 259 ? 14.217 -14.810 14.113 1.00 64.75 259 VAL A O 1
ATOM 2097 N N . ARG A 1 260 ? 12.701 -15.942 15.340 1.00 69.56 260 ARG A N 1
ATOM 2098 C CA . ARG A 1 260 ? 12.750 -17.176 14.550 1.00 69.56 260 ARG A CA 1
ATOM 2099 C C . ARG A 1 260 ? 12.380 -16.918 13.092 1.00 69.56 260 ARG A C 1
ATOM 2101 O O . ARG A 1 260 ? 13.128 -17.322 12.207 1.00 69.56 260 ARG A O 1
ATOM 2108 N N . GLN A 1 261 ? 11.293 -16.191 12.847 1.00 67.06 261 GLN A N 1
ATOM 2109 C CA . GLN A 1 261 ? 10.848 -15.845 11.493 1.00 67.06 261 GLN A CA 1
ATOM 2110 C C . GLN A 1 261 ? 11.889 -15.005 10.740 1.00 67.06 261 GLN A C 1
ATOM 2112 O O . GLN A 1 261 ? 12.233 -15.332 9.606 1.00 67.06 261 GLN A O 1
ATOM 2117 N N . ILE A 1 262 ? 12.472 -13.992 11.393 1.00 66.50 262 ILE A N 1
ATOM 2118 C CA . ILE A 1 262 ? 13.536 -13.164 10.799 1.00 66.50 262 ILE A CA 1
ATOM 2119 C C . ILE A 1 262 ? 14.771 -14.011 10.451 1.00 66.50 262 ILE A C 1
ATOM 2121 O O . ILE A 1 262 ? 15.380 -13.823 9.396 1.00 66.50 262 ILE A O 1
ATOM 2125 N N . LEU A 1 263 ? 15.153 -14.954 11.318 1.00 65.56 263 LEU A N 1
ATOM 2126 C CA . LEU A 1 263 ? 16.277 -15.858 11.061 1.00 65.56 263 LEU A CA 1
ATOM 2127 C C . LEU A 1 263 ? 15.996 -16.806 9.891 1.00 65.56 263 LEU A C 1
ATOM 2129 O O . LEU A 1 263 ? 16.871 -16.991 9.046 1.00 65.56 263 LEU A O 1
ATOM 2133 N N . GLU A 1 264 ? 14.791 -17.371 9.811 1.00 69.88 264 GLU A N 1
ATOM 2134 C CA . GLU A 1 264 ? 14.375 -18.239 8.704 1.00 69.88 264 GLU A CA 1
ATOM 2135 C C . GLU A 1 264 ? 14.362 -17.478 7.365 1.00 69.88 264 GLU A C 1
ATOM 2137 O O . GLU A 1 264 ? 14.833 -17.996 6.350 1.00 69.88 264 GLU A O 1
ATOM 2142 N N . GLU A 1 265 ? 13.876 -16.235 7.345 1.00 66.62 265 GLU A N 1
ATOM 2143 C CA . GLU A 1 265 ? 13.922 -15.366 6.163 1.00 66.62 265 GLU A CA 1
ATOM 2144 C C . GLU A 1 265 ? 15.356 -15.006 5.764 1.00 66.62 265 GLU A C 1
ATOM 2146 O O . GLU A 1 265 ? 15.712 -15.103 4.589 1.00 66.62 265 GLU A O 1
ATOM 2151 N N . SER A 1 266 ? 16.205 -14.659 6.734 1.00 65.44 266 SER A N 1
ATOM 2152 C CA . SER A 1 266 ? 17.625 -14.371 6.504 1.00 65.44 266 SER A CA 1
ATOM 2153 C C . SER A 1 266 ? 18.361 -15.578 5.909 1.00 65.44 266 SER A C 1
ATOM 2155 O O . SER A 1 266 ? 19.116 -15.434 4.948 1.00 65.44 266 SER A O 1
ATOM 2157 N N . GLN A 1 267 ? 18.088 -16.790 6.404 1.00 68.62 267 GLN A N 1
ATOM 2158 C CA . GLN A 1 267 ? 18.651 -18.028 5.853 1.00 68.62 267 GLN A CA 1
ATOM 2159 C C . GLN A 1 267 ? 18.171 -18.304 4.425 1.00 68.62 267 GLN A C 1
ATOM 2161 O O . GLN A 1 267 ? 18.972 -18.693 3.573 1.00 68.62 267 GLN A O 1
ATOM 2166 N N . LYS A 1 268 ? 16.882 -18.081 4.132 1.00 69.19 268 LYS A N 1
ATOM 2167 C CA . LYS A 1 268 ? 16.346 -18.200 2.765 1.00 69.19 268 LYS A CA 1
ATOM 2168 C C . LYS A 1 268 ? 17.021 -17.208 1.818 1.00 69.19 268 LYS A C 1
ATOM 2170 O O . LYS A 1 268 ? 17.407 -17.600 0.720 1.00 69.19 268 LYS A O 1
ATOM 2175 N N . LEU A 1 269 ? 17.205 -15.959 2.248 1.00 66.75 269 LEU A N 1
ATOM 2176 C CA . LEU A 1 269 ? 17.891 -14.923 1.471 1.00 66.75 269 LEU A CA 1
ATOM 2177 C C . LEU A 1 269 ? 19.363 -15.263 1.237 1.00 66.75 269 LEU A C 1
ATOM 2179 O O . LEU A 1 269 ? 19.848 -15.111 0.119 1.00 66.75 269 LEU A O 1
ATOM 2183 N N . GLN A 1 270 ? 20.059 -15.772 2.256 1.00 70.69 270 GLN A N 1
ATOM 2184 C CA . GLN A 1 270 ? 21.438 -16.230 2.114 1.00 70.69 270 GLN A CA 1
ATOM 2185 C C . GLN A 1 270 ? 21.528 -17.353 1.074 1.00 70.69 270 GLN A C 1
ATOM 2187 O O . GLN A 1 270 ? 22.314 -17.255 0.133 1.00 70.69 270 GLN A O 1
ATOM 2192 N N . LYS A 1 271 ? 20.672 -18.372 1.176 1.00 72.06 271 LYS A N 1
ATOM 2193 C CA . LYS A 1 271 ? 20.634 -19.474 0.208 1.00 72.06 271 LYS A CA 1
ATOM 2194 C C . LYS A 1 271 ? 20.342 -18.974 -1.211 1.00 72.06 271 LYS A C 1
ATOM 2196 O O . LYS A 1 271 ? 21.027 -19.358 -2.151 1.00 72.06 271 LYS A O 1
ATOM 2201 N N . PHE A 1 272 ? 19.379 -18.067 -1.359 1.00 66.75 272 PHE A N 1
ATOM 2202 C CA . PHE A 1 272 ? 19.053 -17.456 -2.646 1.00 66.75 272 PHE A CA 1
ATOM 2203 C C . PHE A 1 272 ? 20.227 -16.647 -3.220 1.00 66.75 272 PHE A C 1
ATOM 2205 O O . PHE A 1 272 ? 20.529 -16.743 -4.407 1.00 66.75 272 PHE A O 1
ATOM 2212 N N . SER A 1 273 ? 20.951 -15.897 -2.383 1.00 67.12 273 SER A N 1
ATOM 2213 C CA . SER A 1 273 ? 22.152 -15.174 -2.823 1.00 67.12 273 SER A CA 1
ATOM 2214 C C . SER A 1 273 ? 23.279 -16.113 -3.259 1.00 67.12 273 SER A C 1
ATOM 2216 O O . SER A 1 273 ? 23.982 -15.815 -4.223 1.00 67.12 273 SER A O 1
ATOM 2218 N N . GLU A 1 274 ? 23.431 -17.260 -2.591 1.00 76.56 274 GLU A N 1
ATOM 2219 C CA . GLU A 1 274 ? 24.405 -18.289 -2.950 1.00 76.56 274 GLU A CA 1
ATOM 2220 C C . GLU A 1 274 ? 24.041 -18.942 -4.294 1.00 76.56 274 GLU A C 1
ATOM 2222 O O . GLU A 1 274 ? 24.924 -19.151 -5.129 1.00 76.56 274 GLU A O 1
ATOM 2227 N N . GLU A 1 275 ? 22.751 -19.193 -4.538 1.00 74.50 275 GLU A N 1
ATOM 2228 C CA . GLU A 1 275 ? 22.227 -19.703 -5.812 1.00 74.50 275 GLU A CA 1
ATOM 2229 C C . GLU A 1 275 ? 22.470 -18.713 -6.965 1.00 74.50 275 GLU A C 1
ATOM 2231 O O . GLU A 1 275 ? 23.051 -19.098 -7.984 1.00 74.50 275 GLU A O 1
ATOM 2236 N N . ILE A 1 276 ? 22.136 -17.428 -6.783 1.00 72.19 276 ILE A N 1
ATOM 2237 C CA . ILE A 1 276 ? 22.414 -16.372 -7.775 1.00 72.19 276 ILE A CA 1
ATOM 2238 C C . ILE A 1 276 ? 23.914 -16.269 -8.048 1.00 72.19 276 ILE A C 1
ATOM 2240 O O . ILE A 1 276 ? 24.342 -16.188 -9.201 1.00 72.19 276 ILE A O 1
ATOM 2244 N N . LEU A 1 277 ? 24.738 -16.270 -6.997 1.00 76.62 277 LEU A N 1
ATOM 2245 C CA . LEU A 1 277 ? 26.186 -16.188 -7.141 1.00 76.62 277 LEU A CA 1
ATOM 2246 C C . LEU A 1 277 ? 26.725 -17.388 -7.931 1.00 76.62 277 LEU A C 1
ATOM 2248 O O . LEU A 1 277 ? 27.578 -17.214 -8.804 1.00 76.62 277 LEU A O 1
ATOM 2252 N N . ALA A 1 278 ? 26.226 -18.595 -7.662 1.00 80.81 278 ALA A N 1
ATOM 2253 C CA . ALA A 1 278 ? 26.603 -19.799 -8.394 1.00 80.81 278 ALA A CA 1
ATOM 2254 C C . ALA A 1 278 ? 26.216 -19.711 -9.879 1.00 80.81 278 ALA A C 1
ATOM 2256 O O . ALA A 1 278 ? 27.040 -20.027 -10.745 1.00 80.81 278 ALA A O 1
ATOM 2257 N N . GLU A 1 279 ? 25.009 -19.232 -10.186 1.00 79.12 279 GLU A N 1
ATOM 2258 C CA . GLU A 1 279 ? 24.552 -19.014 -11.560 1.00 79.12 279 GLU A CA 1
ATOM 2259 C C . GLU A 1 279 ? 25.418 -17.973 -12.281 1.00 79.12 279 GLU A C 1
ATOM 2261 O O . GLU A 1 279 ? 25.919 -18.229 -13.380 1.00 79.12 279 GLU A O 1
ATOM 2266 N N . TYR A 1 280 ? 25.707 -16.850 -11.625 1.00 79.94 280 TYR A N 1
ATOM 2267 C CA . TYR A 1 280 ? 26.540 -15.783 -12.172 1.00 79.94 280 TYR A CA 1
ATOM 2268 C C . TYR A 1 280 ? 27.964 -16.266 -12.485 1.00 79.94 280 TYR A C 1
ATOM 2270 O O . TYR A 1 280 ? 28.491 -16.025 -13.576 1.00 79.94 280 TYR A O 1
ATOM 2278 N N . LYS A 1 281 ? 28.585 -17.024 -11.570 1.00 84.19 281 LYS A N 1
ATOM 2279 C CA . LYS A 1 281 ? 29.890 -17.663 -11.811 1.00 84.19 281 LYS A CA 1
ATOM 2280 C C . LYS A 1 281 ? 29.827 -18.662 -12.972 1.00 84.19 281 LYS A C 1
ATOM 2282 O O . LYS A 1 281 ? 30.772 -18.745 -13.760 1.00 84.19 281 LYS A O 1
ATOM 2287 N N . ASN A 1 282 ? 28.730 -19.408 -13.108 1.00 86.19 282 ASN A N 1
ATOM 2288 C CA . ASN A 1 282 ? 28.537 -20.354 -14.206 1.00 86.19 282 ASN A CA 1
ATOM 2289 C C . ASN A 1 282 ? 28.437 -19.646 -15.568 1.00 86.19 282 ASN A C 1
ATOM 2291 O O . ASN A 1 282 ? 29.024 -20.117 -16.542 1.00 86.19 282 ASN A O 1
ATOM 2295 N N . GLU A 1 283 ? 27.761 -18.499 -15.653 1.00 81.88 283 GLU A N 1
ATOM 2296 C CA . GLU A 1 283 ? 27.723 -17.691 -16.880 1.00 81.88 283 GLU A CA 1
ATOM 2297 C C . GLU A 1 283 ? 29.112 -17.192 -17.293 1.00 81.88 283 GLU A C 1
ATOM 2299 O O . GLU A 1 283 ? 29.513 -17.360 -18.448 1.00 81.88 283 GLU A O 1
ATOM 2304 N N . ILE A 1 284 ? 29.872 -16.635 -16.344 1.00 80.94 284 ILE A N 1
ATOM 2305 C CA . ILE A 1 284 ? 31.263 -16.203 -16.553 1.00 80.94 284 ILE A CA 1
ATOM 2306 C C . ILE A 1 284 ? 32.100 -17.372 -17.091 1.00 80.94 284 ILE A C 1
ATOM 2308 O O . ILE A 1 284 ? 32.826 -17.231 -18.079 1.00 80.94 284 ILE A O 1
ATOM 2312 N N . LYS A 1 285 ? 31.945 -18.559 -16.495 1.00 87.38 285 LYS A N 1
ATOM 2313 C CA . LYS A 1 285 ? 32.636 -19.782 -16.917 1.00 87.38 285 LYS A CA 1
ATOM 2314 C C . LYS A 1 285 ? 32.259 -20.211 -18.338 1.00 87.38 285 LYS A C 1
ATOM 2316 O O . LYS A 1 285 ? 33.138 -20.599 -19.107 1.00 87.38 285 LYS A O 1
ATOM 2321 N N . LYS A 1 286 ? 30.976 -20.145 -18.709 1.00 87.00 286 LYS A N 1
ATOM 2322 C CA . LYS A 1 286 ? 30.502 -20.461 -20.069 1.00 87.00 286 LYS A CA 1
ATOM 2323 C C . LYS A 1 286 ? 31.113 -19.515 -21.108 1.00 87.00 286 LYS A C 1
ATOM 2325 O O . LYS A 1 286 ? 31.615 -19.996 -22.121 1.00 87.00 286 LYS A O 1
ATOM 2330 N N . MET A 1 287 ? 31.139 -18.208 -20.834 1.00 81.69 287 MET A N 1
ATOM 2331 C CA . MET A 1 287 ? 31.764 -17.215 -21.721 1.00 81.69 287 MET A CA 1
ATOM 2332 C C . MET A 1 287 ? 33.268 -17.464 -21.888 1.00 81.69 287 MET A C 1
ATOM 2334 O O . MET A 1 287 ? 33.760 -17.522 -23.013 1.00 81.69 287 MET A O 1
ATOM 2338 N N . ALA A 1 288 ? 33.990 -17.708 -20.791 1.00 82.38 288 ALA A N 1
ATOM 2339 C CA . ALA A 1 288 ? 35.422 -18.006 -20.843 1.00 82.38 288 ALA A CA 1
ATOM 2340 C C . ALA A 1 288 ? 35.733 -19.293 -21.630 1.00 82.38 288 ALA A C 1
ATOM 2342 O O . ALA A 1 288 ? 36.697 -19.328 -22.396 1.00 82.38 288 ALA A O 1
ATOM 2343 N N . ARG A 1 289 ? 34.900 -20.338 -21.498 1.00 87.00 289 ARG A N 1
ATOM 2344 C CA .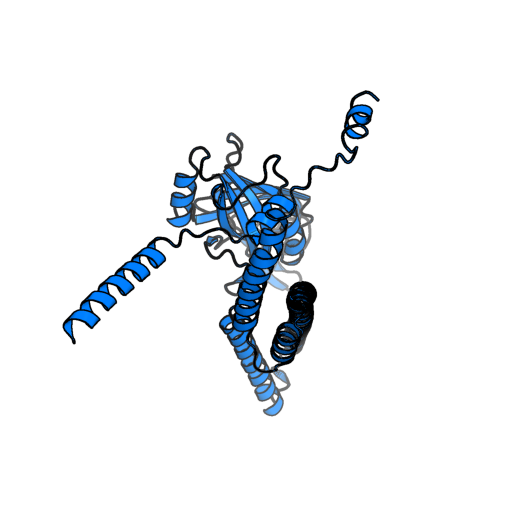 ARG A 1 289 ? 35.019 -21.576 -22.292 1.00 87.00 289 ARG A CA 1
ATOM 2345 C C . ARG A 1 289 ? 34.828 -21.323 -23.784 1.00 87.00 289 ARG A C 1
ATOM 2347 O O . ARG A 1 289 ? 35.604 -21.846 -24.577 1.00 87.00 289 ARG A O 1
ATOM 2354 N N . ALA A 1 290 ? 33.831 -20.522 -24.158 1.00 83.19 290 ALA A N 1
ATOM 2355 C CA . ALA A 1 290 ? 33.573 -20.181 -25.554 1.00 83.19 290 ALA A CA 1
ATOM 2356 C C . ALA A 1 290 ? 34.751 -19.411 -26.178 1.00 83.19 290 ALA A C 1
ATOM 2358 O O . ALA A 1 290 ? 35.236 -19.794 -27.241 1.00 83.19 290 ALA A O 1
ATOM 2359 N N . ILE A 1 291 ? 35.278 -18.400 -25.475 1.00 80.94 291 ILE A N 1
ATOM 2360 C CA . ILE A 1 291 ? 36.459 -17.636 -25.913 1.00 80.94 291 ILE A CA 1
ATOM 2361 C C . ILE A 1 291 ? 37.681 -18.552 -26.053 1.00 80.94 291 ILE A C 1
ATOM 2363 O O . ILE A 1 291 ? 38.371 -18.514 -27.069 1.00 80.94 291 ILE A O 1
ATOM 2367 N N . SER A 1 292 ? 37.935 -19.399 -25.052 1.00 85.06 292 SER A N 1
ATOM 2368 C CA . SER A 1 292 ? 39.064 -20.336 -25.045 1.00 85.06 292 SER A CA 1
ATOM 2369 C C . SER A 1 292 ? 38.996 -21.346 -26.195 1.00 85.06 292 SER A C 1
ATOM 2371 O O . SER A 1 292 ? 40.016 -21.627 -26.824 1.00 85.06 292 SER A O 1
ATOM 2373 N N . SER A 1 293 ? 37.797 -21.848 -26.512 1.00 84.94 293 SER A N 1
ATOM 2374 C CA . SER A 1 293 ? 37.577 -22.755 -27.642 1.00 84.94 293 SER A CA 1
ATOM 2375 C C . SER A 1 293 ? 37.880 -22.090 -28.985 1.00 84.94 293 SER A C 1
ATOM 2377 O O . SER A 1 293 ? 38.485 -22.724 -29.844 1.00 84.94 293 SER A O 1
ATOM 2379 N N . LEU A 1 294 ? 37.479 -20.828 -29.169 1.00 82.88 294 LEU A N 1
ATOM 2380 C CA . LEU A 1 294 ? 37.703 -20.097 -30.420 1.00 82.88 294 LEU A CA 1
ATOM 2381 C C . LEU A 1 294 ? 39.153 -19.648 -30.593 1.00 82.88 294 LEU A C 1
ATOM 2383 O O . LEU A 1 294 ? 39.710 -19.780 -31.678 1.00 82.88 294 LEU A O 1
ATOM 2387 N N . LYS A 1 295 ? 39.794 -19.166 -29.523 1.00 81.44 295 LYS A N 1
ATOM 2388 C CA . LYS A 1 295 ? 41.206 -18.750 -29.556 1.00 81.44 295 LYS A CA 1
ATOM 2389 C C . LYS A 1 295 ? 42.187 -19.934 -29.527 1.00 81.44 295 LYS A C 1
ATOM 2391 O O . LYS A 1 295 ? 43.388 -19.708 -29.607 1.00 81.44 295 LYS A O 1
ATOM 2396 N N . GLN A 1 296 ? 41.694 -21.172 -29.384 1.00 82.06 296 GLN A N 1
ATOM 2397 C CA . GLN A 1 296 ? 42.493 -22.390 -29.159 1.00 82.06 296 GLN A CA 1
ATOM 2398 C C . GLN A 1 296 ? 43.504 -22.258 -28.002 1.00 82.06 296 GLN A C 1
ATOM 2400 O O . GLN A 1 296 ? 44.513 -22.959 -27.954 1.00 82.06 296 GLN A O 1
ATOM 2405 N N . ASP A 1 297 ? 43.214 -21.385 -27.036 1.00 79.50 297 ASP A N 1
ATOM 2406 C CA . ASP A 1 297 ? 44.083 -21.088 -25.903 1.00 79.50 297 ASP A CA 1
ATOM 2407 C C . ASP A 1 297 ? 43.340 -21.343 -24.589 1.00 79.50 297 ASP A C 1
ATOM 2409 O O . ASP A 1 297 ? 42.334 -20.702 -24.268 1.00 79.50 297 ASP A O 1
ATOM 2413 N N . ARG A 1 298 ? 43.844 -22.304 -23.807 1.00 81.12 298 ARG A N 1
ATOM 2414 C CA . ARG A 1 298 ? 43.296 -22.674 -22.493 1.00 81.12 298 ARG A CA 1
ATOM 2415 C C . ARG A 1 298 ? 43.775 -21.779 -21.354 1.00 81.12 298 ARG A C 1
ATOM 2417 O O . ARG A 1 298 ? 43.200 -21.855 -20.267 1.00 81.12 298 ARG A O 1
ATOM 2424 N N . SER A 1 299 ? 44.790 -20.940 -21.569 1.00 75.12 299 SER A N 1
ATOM 2425 C CA . SER A 1 299 ? 45.353 -20.052 -20.542 1.00 75.12 299 SER A CA 1
ATOM 2426 C C . SER A 1 299 ? 44.275 -19.149 -19.933 1.00 75.12 299 SER A C 1
ATOM 2428 O O . SER A 1 299 ? 44.181 -19.011 -18.712 1.00 75.12 299 SER A O 1
ATOM 2430 N N . TYR A 1 300 ? 43.385 -18.646 -20.787 1.00 70.44 300 TYR A N 1
ATOM 2431 C CA . TYR A 1 300 ? 42.313 -17.729 -20.435 1.00 70.44 300 TYR A CA 1
ATOM 2432 C C . TYR A 1 300 ? 41.230 -18.396 -19.573 1.00 70.44 300 TYR A C 1
ATOM 2434 O O . TYR A 1 300 ? 40.872 -17.883 -18.514 1.00 70.44 300 TYR A O 1
ATOM 2442 N N . LEU A 1 301 ? 40.782 -19.597 -19.956 1.00 80.44 301 LEU A N 1
ATOM 2443 C CA . LEU A 1 301 ? 39.840 -20.390 -19.161 1.00 80.44 301 LEU A CA 1
ATOM 2444 C C . LEU A 1 301 ? 40.428 -20.762 -17.793 1.00 80.44 301 LEU A C 1
ATOM 2446 O O . LEU A 1 301 ? 39.756 -20.616 -16.774 1.00 80.44 301 LEU A O 1
ATOM 2450 N N . ASN A 1 302 ? 41.690 -21.195 -17.762 1.00 77.25 302 ASN A N 1
ATOM 2451 C CA . ASN A 1 302 ? 42.369 -21.583 -16.526 1.00 77.25 302 ASN A CA 1
ATOM 2452 C C . ASN A 1 302 ? 42.522 -20.398 -15.558 1.00 77.25 302 ASN A C 1
ATOM 2454 O O . ASN A 1 302 ? 42.371 -20.561 -14.346 1.00 77.25 302 ASN A O 1
ATOM 2458 N N . PHE A 1 303 ? 42.802 -19.200 -16.080 1.00 79.94 303 PHE A N 1
ATOM 2459 C CA . PHE A 1 303 ? 42.868 -17.973 -15.289 1.00 79.94 303 PHE A CA 1
ATOM 2460 C C . PHE A 1 303 ? 41.496 -17.592 -14.715 1.00 79.94 303 PHE A C 1
ATOM 2462 O O . PHE A 1 303 ? 41.379 -17.352 -13.511 1.00 79.94 303 PHE A O 1
ATOM 2469 N N . THR A 1 304 ? 40.441 -17.619 -15.536 1.00 80.88 304 THR A N 1
ATOM 2470 C CA . THR A 1 304 ? 39.072 -17.338 -15.079 1.00 80.88 304 THR A CA 1
ATOM 2471 C C . THR A 1 304 ? 38.592 -18.355 -14.043 1.00 80.88 304 THR A C 1
ATOM 2473 O O . THR A 1 304 ? 38.031 -17.960 -13.026 1.00 80.88 304 THR A O 1
ATOM 2476 N N . GLU A 1 305 ? 38.836 -19.655 -14.234 1.00 82.69 305 GLU A N 1
ATOM 2477 C CA . GLU A 1 305 ? 38.446 -20.683 -13.257 1.00 82.69 3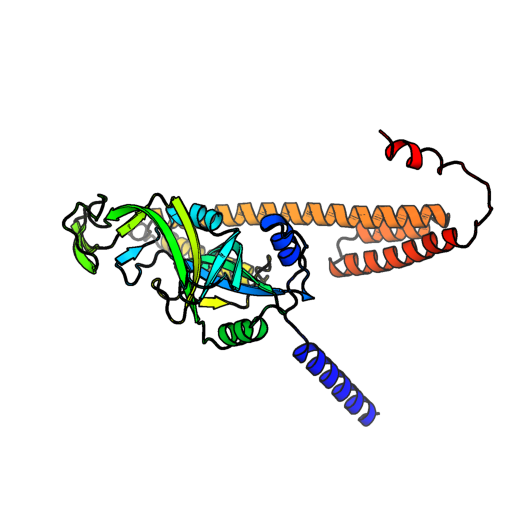05 GLU A CA 1
ATOM 2478 C C . GLU A 1 305 ? 39.189 -20.522 -11.921 1.00 82.69 305 GLU A C 1
ATOM 2480 O O . GLU A 1 305 ? 38.589 -20.698 -10.859 1.00 82.69 305 GLU A O 1
ATOM 2485 N N . ARG A 1 306 ? 40.468 -20.123 -11.947 1.00 81.50 306 ARG A N 1
ATOM 2486 C CA . ARG A 1 306 ? 41.231 -19.797 -10.731 1.00 81.50 306 ARG A CA 1
ATOM 2487 C C . ARG A 1 306 ? 40.651 -18.602 -9.982 1.00 81.50 306 ARG A C 1
ATOM 2489 O O . ARG A 1 306 ? 40.529 -18.668 -8.761 1.00 81.50 306 ARG A O 1
ATOM 2496 N N . LEU A 1 307 ? 40.268 -17.544 -10.697 1.00 77.75 307 LEU A N 1
ATOM 2497 C CA . LEU A 1 307 ? 39.602 -16.384 -10.103 1.00 77.75 307 LEU A CA 1
ATOM 2498 C C . LEU A 1 307 ? 38.243 -16.773 -9.514 1.00 77.75 307 LEU A C 1
ATOM 2500 O O . LEU A 1 307 ? 37.996 -16.526 -8.343 1.00 77.75 307 LEU A O 1
ATOM 2504 N N . LEU A 1 308 ? 37.388 -17.467 -10.264 1.00 80.38 308 LEU A N 1
ATOM 2505 C CA . LEU A 1 308 ? 36.051 -17.858 -9.796 1.00 80.38 308 LEU A CA 1
ATOM 2506 C C . LEU A 1 308 ? 36.065 -18.725 -8.521 1.00 80.38 308 LEU A C 1
ATOM 2508 O O . LEU A 1 308 ? 35.117 -18.664 -7.728 1.00 80.38 308 LEU A O 1
ATOM 2512 N N . ASN A 1 309 ? 37.135 -19.497 -8.320 1.00 81.38 309 ASN A N 1
ATOM 2513 C CA . ASN A 1 309 ? 37.350 -20.347 -7.147 1.00 81.38 309 ASN A CA 1
ATOM 2514 C C . ASN A 1 309 ? 38.086 -19.644 -5.990 1.00 81.38 309 ASN A C 1
ATOM 2516 O O . ASN A 1 309 ? 38.244 -20.235 -4.920 1.00 81.38 309 ASN A O 1
ATOM 2520 N N . SER A 1 310 ? 38.542 -18.402 -6.171 1.00 78.69 310 SER A N 1
ATOM 2521 C CA . SER A 1 310 ? 39.180 -17.633 -5.102 1.00 78.69 310 SER A CA 1
ATOM 2522 C C . SER A 1 310 ? 38.162 -17.234 -4.034 1.00 78.69 310 SER A C 1
ATOM 2524 O O . SER A 1 310 ? 37.062 -16.771 -4.337 1.00 78.69 310 SER A O 1
ATOM 2526 N N . LYS A 1 311 ? 38.558 -17.368 -2.764 1.00 71.38 311 LYS A N 1
ATOM 2527 C CA . LYS A 1 311 ? 37.762 -16.935 -1.603 1.00 71.38 311 LYS A CA 1
ATOM 2528 C C . LYS A 1 311 ? 37.770 -15.418 -1.386 1.00 71.38 311 LYS A C 1
ATOM 2530 O O . LYS A 1 311 ? 37.072 -14.941 -0.503 1.00 71.38 311 LYS A O 1
ATOM 2535 N N . ILE A 1 312 ? 38.588 -14.686 -2.142 1.00 68.69 312 ILE A N 1
ATOM 2536 C CA . ILE A 1 312 ? 38.872 -13.262 -1.912 1.00 68.69 312 ILE A CA 1
ATOM 2537 C C . ILE A 1 312 ? 38.101 -12.368 -2.898 1.00 68.69 312 ILE A C 1
ATOM 2539 O O . ILE A 1 312 ? 38.081 -11.157 -2.722 1.00 68.69 312 ILE A O 1
ATOM 2543 N N . LEU A 1 313 ? 37.441 -12.929 -3.922 1.00 70.50 313 LEU A N 1
ATOM 2544 C CA . LEU A 1 313 ? 36.689 -12.099 -4.866 1.00 70.50 313 LEU A CA 1
ATOM 2545 C C . LEU A 1 313 ? 35.441 -11.500 -4.224 1.00 70.50 313 LEU A C 1
ATOM 2547 O O . LEU A 1 313 ? 34.558 -12.229 -3.764 1.00 70.50 313 LEU A O 1
ATOM 2551 N N . SER A 1 314 ? 35.348 -10.176 -4.289 1.00 74.31 314 SER A N 1
ATOM 2552 C CA . SER A 1 314 ? 34.116 -9.448 -4.017 1.00 74.31 314 SER A CA 1
ATOM 2553 C C . SER A 1 314 ? 33.125 -9.590 -5.181 1.00 74.31 314 SER A C 1
ATOM 2555 O O . SER A 1 314 ? 33.463 -10.034 -6.285 1.00 74.31 314 SER A O 1
ATOM 2557 N N . PHE A 1 315 ? 31.870 -9.202 -4.950 1.00 70.44 315 PHE A N 1
ATOM 2558 C CA . PHE A 1 315 ? 30.867 -9.159 -6.016 1.00 70.44 315 PHE A CA 1
ATOM 2559 C C . PHE A 1 315 ? 31.211 -8.115 -7.093 1.00 70.44 315 PHE A C 1
ATOM 2561 O O . PHE A 1 315 ? 30.986 -8.360 -8.277 1.00 70.44 315 PHE A O 1
ATOM 2568 N N . GLU A 1 316 ? 31.818 -6.989 -6.706 1.00 69.69 316 GLU A N 1
ATOM 2569 C CA . GLU A 1 316 ? 32.285 -5.954 -7.637 1.00 69.69 316 GLU A CA 1
ATOM 2570 C C . GLU A 1 316 ? 33.375 -6.491 -8.576 1.00 69.69 316 GLU A C 1
ATOM 2572 O O . GLU A 1 316 ? 33.315 -6.256 -9.786 1.00 69.69 316 GLU A O 1
ATOM 2577 N N . ASP A 1 317 ? 34.299 -7.308 -8.056 1.00 73.56 317 ASP A N 1
ATOM 2578 C CA . ASP A 1 317 ? 35.330 -7.974 -8.862 1.00 73.56 317 ASP A CA 1
ATOM 2579 C C . ASP A 1 317 ? 34.714 -8.932 -9.891 1.00 73.56 317 ASP A C 1
ATOM 2581 O O . ASP A 1 317 ? 35.139 -8.977 -11.049 1.00 73.56 317 ASP A O 1
ATOM 2585 N N . LEU A 1 318 ? 33.677 -9.684 -9.498 1.00 73.44 318 LEU A N 1
ATOM 2586 C CA . LEU A 1 318 ? 32.946 -10.575 -10.406 1.00 73.44 318 LEU A CA 1
ATOM 2587 C C . LEU A 1 318 ? 32.212 -9.796 -11.502 1.00 73.44 318 LEU A C 1
ATOM 2589 O O . LEU A 1 318 ? 32.173 -10.244 -12.651 1.00 73.44 318 LEU A O 1
ATOM 2593 N N . LEU A 1 319 ? 31.653 -8.633 -11.164 1.00 72.19 319 LEU A N 1
ATOM 2594 C CA . LEU A 1 319 ? 30.957 -7.764 -12.110 1.00 72.19 319 LEU A CA 1
ATOM 2595 C C . LEU A 1 319 ? 31.932 -7.176 -13.140 1.00 72.19 319 LEU A C 1
ATOM 2597 O O . LEU A 1 319 ? 31.664 -7.203 -14.347 1.00 72.19 319 LEU A O 1
ATOM 2601 N N . GLY A 1 320 ? 33.096 -6.717 -12.672 1.00 73.38 320 GLY A N 1
ATOM 2602 C CA . GLY A 1 320 ? 34.200 -6.263 -13.517 1.00 73.38 320 GLY A CA 1
ATOM 2603 C C . GLY A 1 320 ? 34.706 -7.367 -14.447 1.00 73.38 320 GLY A C 1
ATOM 2604 O O . GLY A 1 320 ? 34.817 -7.153 -15.657 1.00 73.38 320 GLY A O 1
ATOM 2605 N N . LEU A 1 321 ? 34.911 -8.573 -13.909 1.00 76.12 321 LEU A N 1
ATOM 2606 C CA . LEU A 1 321 ? 35.334 -9.749 -14.671 1.00 76.12 321 LEU A CA 1
ATOM 2607 C C . LEU A 1 321 ? 34.318 -10.121 -15.761 1.00 76.12 321 LEU A C 1
ATOM 2609 O O . LEU A 1 321 ? 34.706 -10.359 -16.906 1.00 76.12 321 LEU A O 1
ATOM 2613 N N . LYS A 1 322 ? 33.014 -10.125 -15.448 1.00 79.50 322 LYS A N 1
ATOM 2614 C CA . LYS A 1 322 ? 31.957 -10.396 -16.438 1.00 79.50 322 LYS A CA 1
ATOM 2615 C C . LYS A 1 322 ? 31.948 -9.352 -17.553 1.00 79.50 322 LYS A C 1
ATOM 2617 O O . LYS A 1 322 ? 31.795 -9.718 -18.716 1.00 79.50 322 LYS A O 1
ATOM 2622 N N . LYS A 1 323 ? 32.122 -8.068 -17.223 1.00 80.25 323 LYS A N 1
ATOM 2623 C CA . LYS A 1 323 ? 32.155 -6.979 -18.212 1.00 80.25 323 LYS A CA 1
ATOM 2624 C C . LYS A 1 323 ? 33.329 -7.133 -19.181 1.00 80.25 323 LYS A C 1
ATOM 2626 O O . LYS A 1 323 ? 33.121 -7.034 -20.387 1.00 80.25 323 LYS A O 1
ATOM 2631 N N . GLN A 1 324 ? 34.523 -7.430 -18.667 1.00 78.06 324 GLN A N 1
ATOM 2632 C CA . GLN A 1 324 ? 35.709 -7.692 -19.491 1.00 78.06 324 GLN A CA 1
ATOM 2633 C C . GLN A 1 324 ? 35.519 -8.925 -20.384 1.00 78.06 324 GLN A C 1
ATOM 2635 O O . GLN A 1 324 ? 35.773 -8.867 -21.584 1.00 78.06 324 GLN A O 1
ATOM 2640 N N . LEU A 1 325 ? 35.000 -10.021 -19.822 1.00 81.12 325 LEU A N 1
ATOM 2641 C CA . LEU A 1 325 ? 34.709 -11.239 -20.579 1.00 81.12 325 LEU A CA 1
ATOM 2642 C C . LEU A 1 325 ? 33.670 -11.018 -21.668 1.00 81.12 325 LEU A C 1
ATOM 2644 O O . LEU A 1 325 ? 33.818 -11.556 -22.756 1.00 81.12 325 LEU A O 1
ATOM 2648 N N . LYS A 1 326 ? 32.637 -10.222 -21.394 1.00 80.00 326 LYS A N 1
ATOM 2649 C CA . LYS A 1 326 ? 31.626 -9.874 -22.389 1.00 80.00 326 LYS A CA 1
ATOM 2650 C C . LYS A 1 326 ? 32.230 -9.052 -23.530 1.00 80.00 326 LYS A C 1
ATOM 2652 O O . LYS A 1 326 ? 31.946 -9.347 -24.679 1.00 80.00 326 LYS A O 1
ATOM 2657 N N . GLN A 1 327 ? 33.099 -8.084 -23.233 1.00 81.50 327 GLN A N 1
ATOM 2658 C CA . GLN A 1 327 ? 33.797 -7.300 -24.261 1.00 81.50 327 GLN A CA 1
ATOM 2659 C C . GLN A 1 327 ? 34.694 -8.171 -25.152 1.00 81.50 327 GLN A C 1
ATOM 2661 O O . GLN A 1 327 ? 34.683 -8.015 -26.369 1.00 81.50 327 GLN A O 1
ATOM 2666 N N . GLU A 1 328 ? 35.437 -9.108 -24.560 1.00 79.81 328 GLU A N 1
ATOM 2667 C CA . GLU A 1 328 ? 36.256 -10.078 -25.302 1.00 79.81 328 GLU A CA 1
ATOM 2668 C C . GLU A 1 328 ? 35.410 -11.097 -26.074 1.00 79.81 328 GLU A C 1
ATOM 2670 O O . GLU A 1 328 ? 35.743 -11.472 -27.193 1.00 79.81 328 GLU A O 1
ATOM 2675 N N . PHE A 1 329 ? 34.296 -11.547 -25.501 1.00 81.31 329 PHE A N 1
ATOM 2676 C CA . PHE A 1 329 ? 33.343 -12.406 -26.192 1.00 81.31 329 PHE A CA 1
ATOM 2677 C C . PHE A 1 329 ? 32.788 -11.679 -27.423 1.00 81.31 329 PHE A C 1
ATOM 2679 O O . PHE A 1 329 ? 32.885 -12.179 -28.540 1.00 81.31 329 PHE A O 1
ATOM 2686 N N . ASP A 1 330 ? 32.286 -10.458 -27.250 1.00 80.69 330 ASP A N 1
ATOM 2687 C CA . ASP A 1 330 ? 31.731 -9.665 -28.342 1.00 80.69 330 ASP A CA 1
ATOM 2688 C C . ASP A 1 330 ? 32.796 -9.352 -29.408 1.00 80.69 330 ASP A C 1
ATOM 2690 O O . ASP A 1 330 ? 32.494 -9.425 -30.596 1.00 80.69 330 ASP A O 1
ATOM 2694 N N . SER A 1 331 ? 34.053 -9.082 -29.033 1.00 80.19 331 SER A N 1
ATOM 2695 C CA . SER A 1 331 ? 35.128 -8.815 -30.001 1.00 80.19 331 SER A CA 1
ATOM 2696 C C . SER A 1 331 ? 35.472 -10.038 -30.857 1.00 80.19 331 SER A C 1
ATOM 2698 O O . SER A 1 331 ? 35.636 -9.908 -32.071 1.00 80.19 331 SER A O 1
ATOM 2700 N N . VAL A 1 332 ? 35.518 -11.231 -30.257 1.00 76.62 332 VAL A N 1
ATOM 2701 C CA . VAL A 1 332 ? 35.803 -12.491 -30.959 1.00 76.62 332 VAL A CA 1
ATOM 2702 C C . VAL A 1 332 ? 34.635 -12.886 -31.868 1.00 76.62 332 VAL A C 1
ATOM 2704 O O . VAL A 1 332 ? 34.845 -13.235 -33.029 1.00 76.62 332 VAL A O 1
ATOM 2707 N N . PHE A 1 333 ? 33.396 -12.777 -31.383 1.00 68.69 333 PHE A N 1
ATOM 2708 C CA . PHE A 1 333 ? 32.205 -13.204 -32.125 1.00 68.69 333 PHE A CA 1
ATOM 2709 C C . PHE A 1 333 ? 31.684 -12.158 -33.133 1.00 68.69 333 PHE A C 1
ATOM 2711 O O . PHE A 1 333 ? 31.004 -12.524 -34.093 1.00 68.69 333 PHE A O 1
ATOM 2718 N N . GLN A 1 334 ? 32.012 -10.866 -32.992 1.00 61.94 334 GLN A N 1
ATOM 2719 C CA . GLN A 1 334 ? 31.739 -9.863 -34.035 1.00 61.94 334 GLN A CA 1
ATOM 2720 C C . GLN A 1 334 ? 32.750 -9.921 -35.191 1.00 61.94 334 GLN A C 1
ATOM 2722 O O . GLN A 1 334 ? 32.412 -9.512 -36.305 1.00 61.94 334 GLN A O 1
ATOM 2727 N N . PHE A 1 335 ? 33.954 -10.463 -34.972 1.00 46.78 335 PHE A N 1
ATOM 2728 C CA . PHE A 1 335 ? 34.953 -10.620 -36.034 1.00 46.78 335 PHE A CA 1
ATOM 2729 C C . PHE A 1 335 ? 34.578 -11.728 -37.031 1.00 46.78 335 PHE A C 1
ATOM 2731 O O . PHE A 1 335 ? 34.776 -11.555 -38.233 1.00 46.78 335 PHE A O 1
ATOM 2738 N N . GLU A 1 336 ? 33.941 -12.816 -36.579 1.00 45.09 336 GLU A N 1
ATOM 2739 C CA . GLU A 1 336 ? 33.508 -13.907 -37.470 1.00 45.09 336 GLU A CA 1
ATOM 2740 C C . GLU A 1 336 ? 32.387 -13.503 -38.443 1.00 45.09 336 GLU A C 1
ATOM 2742 O O . GLU A 1 336 ? 32.300 -14.055 -39.541 1.00 45.09 336 GLU A O 1
ATOM 2747 N N . ARG A 1 337 ? 31.573 -12.485 -38.122 1.00 42.38 337 ARG A N 1
ATOM 2748 C CA . ARG A 1 337 ? 30.567 -11.965 -39.070 1.00 42.38 337 ARG A CA 1
ATOM 2749 C C . ARG A 1 337 ? 31.160 -11.127 -40.207 1.00 42.38 337 ARG A C 1
ATOM 2751 O O . ARG A 1 337 ? 30.441 -10.844 -41.161 1.00 42.38 337 ARG A O 1
ATOM 2758 N N . ARG A 1 338 ? 32.437 -10.725 -40.142 1.00 40.53 338 ARG A N 1
ATOM 2759 C CA . ARG A 1 338 ? 33.082 -9.926 -41.203 1.00 40.53 338 ARG A CA 1
ATOM 2760 C C . ARG A 1 338 ? 33.947 -10.737 -42.169 1.00 40.53 338 ARG A C 1
ATOM 2762 O O . ARG A 1 338 ? 34.303 -10.201 -43.212 1.00 40.53 338 ARG A O 1
ATOM 2769 N N . SER A 1 339 ? 34.255 -12.003 -41.884 1.00 40.97 339 SER A N 1
ATOM 2770 C CA . SER A 1 339 ? 35.215 -12.794 -42.680 1.00 40.97 339 SER A CA 1
ATOM 2771 C C . SER A 1 339 ? 34.650 -14.036 -43.383 1.00 40.97 339 SER A C 1
ATOM 2773 O O . SER A 1 339 ? 35.414 -14.771 -44.003 1.00 40.97 339 SER A O 1
ATOM 2775 N N . LYS A 1 340 ? 33.327 -14.237 -43.417 1.00 41.38 340 LYS A N 1
ATOM 2776 C CA . LYS A 1 340 ? 32.680 -15.170 -44.360 1.00 41.38 340 LYS A CA 1
ATOM 2777 C C . LYS A 1 340 ? 31.364 -14.604 -44.899 1.00 41.38 340 LYS A C 1
ATOM 2779 O O . LYS A 1 340 ? 30.285 -15.040 -44.523 1.00 41.38 340 LYS A O 1
ATOM 2784 N N . ILE A 1 341 ? 31.464 -13.677 -45.851 1.00 39.78 341 ILE A N 1
ATOM 2785 C CA . ILE A 1 341 ? 30.498 -13.649 -46.956 1.00 39.78 341 ILE A CA 1
ATOM 2786 C C . ILE A 1 341 ? 31.119 -14.509 -48.055 1.00 39.78 341 ILE A C 1
ATOM 2788 O O . ILE A 1 341 ? 31.803 -14.018 -48.946 1.00 39.78 341 ILE A O 1
ATOM 2792 N N . ILE A 1 342 ? 30.938 -15.822 -47.941 1.00 39.53 342 ILE A N 1
ATOM 2793 C CA . ILE A 1 342 ? 30.865 -16.661 -49.131 1.00 39.53 342 ILE A CA 1
ATOM 2794 C C . ILE A 1 342 ? 29.370 -16.779 -49.383 1.00 39.53 342 ILE A C 1
ATOM 2796 O O . ILE A 1 342 ? 28.664 -17.438 -48.620 1.00 39.53 342 ILE A O 1
ATOM 2800 N N . LEU A 1 343 ? 28.898 -16.074 -50.411 1.00 42.59 343 LEU A N 1
ATOM 2801 C CA . LEU A 1 343 ? 27.602 -16.321 -51.029 1.00 42.59 343 LEU A CA 1
ATOM 2802 C C . LEU A 1 343 ? 27.573 -17.796 -51.435 1.00 42.59 343 LEU A C 1
ATOM 2804 O O . LEU A 1 343 ? 28.164 -18.191 -52.435 1.00 42.59 343 LEU A O 1
ATOM 2808 N N . THR A 1 344 ? 26.946 -18.619 -50.608 1.00 35.78 344 THR A N 1
ATOM 2809 C CA . THR A 1 344 ? 26.426 -19.913 -51.032 1.00 35.78 344 THR A CA 1
ATOM 2810 C C . THR A 1 344 ? 24.954 -19.873 -50.696 1.00 35.78 344 THR A C 1
ATOM 2812 O O . THR A 1 344 ? 24.576 -19.781 -49.528 1.00 35.78 344 THR A O 1
ATOM 2815 N N . ASP A 1 345 ? 24.154 -19.829 -51.755 1.00 45.97 345 ASP A N 1
ATOM 2816 C CA . ASP A 1 345 ? 22.703 -19.870 -51.718 1.00 45.97 345 ASP A CA 1
ATOM 2817 C C . ASP A 1 345 ? 22.247 -21.044 -50.847 1.00 45.97 345 ASP A C 1
ATOM 2819 O O . ASP A 1 345 ? 22.436 -22.210 -51.199 1.00 45.97 345 ASP A O 1
ATOM 2823 N N . PHE A 1 346 ? 21.655 -20.736 -49.692 1.00 30.02 346 PHE A N 1
ATOM 2824 C CA . PHE A 1 346 ? 20.914 -21.706 -48.894 1.00 30.02 346 PHE A CA 1
ATOM 2825 C C . PHE A 1 346 ? 19.423 -21.341 -48.932 1.00 30.02 346 PHE A C 1
ATOM 2827 O O . PHE A 1 346 ? 19.059 -20.210 -48.605 1.00 30.02 346 PHE A O 1
ATOM 2834 N N . PRO A 1 347 ? 18.544 -22.280 -49.324 1.00 44.06 347 PRO A N 1
ATOM 2835 C CA . PRO A 1 347 ? 17.136 -22.013 -49.571 1.00 44.06 347 PRO A CA 1
ATOM 2836 C C . PRO A 1 347 ? 16.369 -21.993 -48.247 1.00 44.06 347 PRO A C 1
ATOM 2838 O O . PRO A 1 347 ? 15.969 -23.034 -47.729 1.00 44.06 347 PRO A O 1
ATOM 2841 N N . VAL A 1 348 ? 16.161 -20.805 -47.681 1.00 38.41 348 VAL A N 1
ATOM 2842 C CA . VAL A 1 348 ? 15.278 -20.623 -46.511 1.00 38.41 348 VAL A CA 1
ATOM 2843 C C . VAL A 1 348 ? 14.051 -19.761 -46.844 1.00 38.41 348 VAL A C 1
ATOM 2845 O O . VAL A 1 348 ? 13.055 -19.807 -46.124 1.00 38.41 348 VAL A O 1
ATOM 2848 N N . ASP A 1 349 ? 14.028 -19.104 -48.005 1.00 42.31 349 ASP A N 1
ATOM 2849 C CA . ASP A 1 349 ? 12.943 -18.181 -48.374 1.00 42.31 349 ASP A CA 1
ATOM 2850 C C . ASP A 1 349 ? 11.655 -18.848 -48.888 1.00 42.31 349 ASP A C 1
ATOM 2852 O O . ASP A 1 349 ? 10.660 -18.166 -49.127 1.00 42.31 349 ASP A O 1
ATOM 2856 N N . GLN A 1 350 ? 11.603 -20.180 -49.003 1.00 40.75 350 GLN A N 1
ATOM 2857 C CA . GLN A 1 350 ? 10.395 -20.861 -49.490 1.00 40.75 350 GLN A CA 1
ATOM 2858 C C . GLN A 1 350 ? 9.404 -21.256 -48.381 1.00 40.75 350 GLN A C 1
ATOM 2860 O O . GLN A 1 350 ? 8.211 -21.331 -48.644 1.00 40.75 350 GLN A O 1
ATOM 2865 N N . LYS A 1 351 ? 9.840 -21.425 -47.122 1.00 40.78 351 LYS A N 1
ATOM 2866 C CA . LYS A 1 351 ? 8.943 -21.865 -46.026 1.00 40.78 351 LYS A CA 1
ATOM 2867 C C . LYS A 1 351 ? 8.221 -20.741 -45.277 1.00 40.78 351 LYS A C 1
ATOM 2869 O O . LYS A 1 351 ? 7.329 -21.022 -44.484 1.00 40.78 351 LYS A O 1
ATOM 2874 N N . VAL A 1 352 ? 8.575 -19.478 -45.521 1.00 39.22 352 VAL A N 1
ATOM 2875 C CA . VAL A 1 352 ? 7.917 -18.320 -44.882 1.00 39.22 352 VAL A CA 1
ATOM 2876 C C . VAL A 1 352 ? 6.697 -17.838 -45.683 1.00 39.22 352 VAL A C 1
ATOM 2878 O O . VAL A 1 352 ? 5.799 -17.220 -45.114 1.00 39.22 352 VAL A O 1
ATOM 2881 N N . ASN A 1 353 ? 6.600 -18.178 -46.972 1.00 38.97 353 ASN A N 1
ATOM 2882 C CA . ASN A 1 353 ? 5.461 -17.786 -47.811 1.00 38.97 353 ASN A CA 1
ATOM 2883 C C . ASN A 1 353 ? 4.242 -18.717 -47.685 1.00 38.97 353 ASN A C 1
ATOM 2885 O O . ASN A 1 353 ? 3.116 -18.249 -47.848 1.00 38.97 353 ASN A O 1
ATOM 2889 N N . ASP A 1 354 ? 4.430 -19.973 -47.274 1.00 45.41 354 ASP A N 1
ATOM 2890 C CA . ASP A 1 354 ? 3.317 -20.923 -47.101 1.00 45.41 354 ASP A CA 1
ATOM 2891 C C . ASP A 1 354 ? 2.489 -20.668 -45.826 1.00 45.41 354 ASP A C 1
ATOM 2893 O O . ASP A 1 354 ? 1.351 -21.111 -45.720 1.00 45.41 354 ASP A O 1
ATOM 2897 N N . PHE A 1 355 ? 2.999 -19.877 -44.873 1.00 38.72 355 PHE A N 1
ATOM 2898 C CA . PHE A 1 355 ? 2.258 -19.522 -43.652 1.00 38.72 355 PHE A CA 1
ATOM 2899 C C . PHE A 1 355 ? 1.307 -18.326 -43.818 1.00 38.72 355 PHE A C 1
ATOM 2901 O O . PHE A 1 355 ? 0.590 -17.977 -42.883 1.00 38.72 355 PHE A O 1
ATOM 2908 N N . LYS A 1 356 ? 1.301 -17.668 -44.986 1.00 41.84 356 LYS A N 1
ATOM 2909 C CA . LYS A 1 356 ? 0.448 -16.496 -45.259 1.00 41.84 356 LYS A CA 1
ATOM 2910 C C . LYS A 1 356 ? -0.770 -16.792 -46.138 1.00 41.84 356 LYS A C 1
ATOM 2912 O O . LYS A 1 356 ? -1.494 -15.861 -46.474 1.00 41.84 356 LYS A O 1
ATOM 2917 N N . THR A 1 357 ? -1.012 -18.051 -46.503 1.00 47.78 357 THR A N 1
ATOM 2918 C CA . THR A 1 357 ? -2.174 -18.441 -47.328 1.00 47.78 357 THR A CA 1
ATOM 2919 C C . THR A 1 357 ? -2.945 -19.662 -46.807 1.00 47.78 357 THR A C 1
ATOM 2921 O O . THR A 1 357 ? -3.678 -20.280 -47.572 1.00 47.78 357 THR A O 1
ATOM 2924 N N . SER A 1 358 ? -2.838 -19.990 -45.511 1.00 40.72 358 SER A N 1
ATOM 2925 C CA . SER A 1 358 ? -3.703 -20.988 -44.847 1.00 40.72 358 SER A CA 1
ATOM 2926 C C . SER A 1 358 ? -4.705 -20.332 -43.909 1.00 40.72 358 SER A C 1
ATOM 2928 O O . SER A 1 358 ? -4.239 -19.554 -43.045 1.00 40.72 358 SER A O 1
#

Sequence (358 aa):
MVRLAHHNMKKFLGQILAELAEKEEQASPDLISLINSRIKPPVPVTAEDIFIRAMYLISDKVNSYGGCFPQAEHPLLAQLIIDSPVLIGHNKEKLPVARNFKAELVYRDNAPWIKVWFYWLKNSEGGSSLKENIDHGIYKEGSLGFSFEFPECSICSQDIRKCEHIPFRSYLDQSGQEKQAHFNYRKIVRVLETSLVYRGAIPDTSFSTNLGFYQKSLSDIDEDKKVLVEVLGEYKKQIVNGKKEKVDWKKLALDLERVRQILEESQKLQKFSEEILAEYKNEIKKMARAISSLKQDRSYLNFTERLLNSKILSFEDLLGLKKQLKQEFDSVFQFERRSKIILTDFPVDQKVNDFKTS

Foldseek 3Di:
DVVVVVVVVVVVVVVVVVVVVPPPVQDDPVVQVLCCVQQVDVDRDHSLFKDKWKKQAFWQDQFQQQEGAHPVCQVVVQVQQAQAFEAAPPDPVDDGFKHWRGWDWDADPNIITIMIMIMGTCPPVCNVVVVCCQVVLVQWFKEWDFDADAFQKPAARHRPVPDPQDAQDWDQHPVRDIDGIGTYRPHTPHTNYMYRYSDYRGPPMGMDPCPDDPCPPVVVVVVVVVVLCVVVVVVVVCVVVPVPVPDPPVVVVVSVVVVVVVVVVVVVVVVVVVVVLVVLLVVLLVLQVVLCVLVVHCPSSVVSVVVSPDPPDDPVNSVVSSVVSVVSSCVSVVVVVVPDPPPDDDPPVPVVVVVVPD

Secondary structure (DSSP, 8-state):
-HHHHHHHHHHHHHHHHHHHH----PPPHHHHHHHHHHH--SS---TTTEEEEEEEEEESSPPTTSEE--GGGHHHHHHHHTT-EEEETT-TTS--SEEEEEEEEEEETTEEEEEEEEEEETTSTTHHHHHHHHHTTSS-EEEEEEEEEEEEETTTSSBGGGSS--TT-EEE-TTS-EEE--EEEEEEEEEEEEEEESS-SSTT-EEES---SS---HHHHHHHHHHHHHHHHHHHHHHHTT-GGG--HHHHHHHHHHHHHHHHHHHHHHHHHHHHHHHHHHHHHHHHHHHHHHHT-SHHHHHHHHHHT-TT--HHHHHHHHHHHHHHHHHHHHHHTTS---------TTTTTGGG--